Protein AF-M7C3D9-F1 (afdb_monomer)

Solvent-accessible surface area (backbone atoms only — not comparable to full-atom values): 11553 Å² total; per-residue (Å²): 109,71,61,41,56,52,20,53,52,45,33,54,50,22,52,48,51,36,53,49,39,56,56,52,56,67,54,47,77,76,51,61,76,94,50,34,65,63,50,51,53,54,44,52,52,50,39,51,51,24,51,53,50,29,52,55,17,51,56,45,31,50,54,41,50,54,52,50,53,52,52,50,53,52,51,50,53,52,49,52,67,72,63,71,63,59,67,71,59,53,58,56,54,64,78,52,72,60,50,83,95,37,85,50,37,79,67,50,56,56,50,51,50,52,49,50,52,52,49,52,49,39,55,72,66,59,76,56,69,71,78,72,80,66,75,75,65,95,74,76,81,96,67,88,74,77,64,78,74,72,58,65,58,62,57,51,53,52,52,53,50,52,52,52,53,50,54,50,52,52,55,52,55,60,61,70,73,51,76,78,79,55,72,68,58,60,57,52,56,56,58,60,59,65,71,77,77,121

Organism: Chelonia mydas (NCBI:txid8469)

Radius of gyration: 31.16 Å; Cα contacts (8 Å, |Δi|>4): 62; chains: 1; bounding box: 69×46×85 Å

Foldseek 3Di:
DVLLVVLVVQLVVLVVQLVVLVVVLVCLVVDDPVCSVVSVVVSVVSNVVSVVSNVVSVVSNVVVVVVVLVVVVVVVVVVCVVVVDDPVVVVVVVVQQDDPPDRGDPVVVVVVVVVVVVVVVCVVVVVDPPPPPPPPDQDDDPPPPPPPPVPVVVVVVVVVVVVVVVVVVVVVVVVVPDDDPDPVVVVVVVVVVVVVPD

Structure (mmCIF, N/CA/C/O backbone):
data_AF-M7C3D9-F1
#
_entry.id   AF-M7C3D9-F1
#
loop_
_atom_site.group_PDB
_atom_site.id
_atom_site.type_symbol
_atom_site.label_atom_id
_atom_site.label_alt_id
_atom_site.label_comp_id
_atom_site.label_asym_id
_atom_site.label_entity_id
_atom_site.label_seq_id
_atom_site.pdbx_PDB_ins_code
_atom_site.Cartn_x
_atom_site.Cartn_y
_atom_site.Cartn_z
_atom_site.occupancy
_atom_site.B_iso_or_equiv
_atom_site.auth_seq_id
_atom_site.auth_comp_id
_atom_site.auth_asym_id
_atom_site.auth_atom_id
_atom_site.pdbx_PDB_model_num
ATOM 1 N N . MET A 1 1 ? 10.386 1.367 -1.976 1.00 74.19 1 MET A N 1
ATOM 2 C CA . MET A 1 1 ? 10.339 0.211 -1.052 1.00 74.19 1 MET A CA 1
ATOM 3 C C . MET A 1 1 ? 9.858 0.592 0.347 1.00 74.19 1 MET A C 1
ATOM 5 O O . MET A 1 1 ? 8.721 0.273 0.651 1.00 74.19 1 MET A O 1
ATOM 9 N N . LEU A 1 2 ? 10.618 1.328 1.174 1.00 85.81 2 LEU A N 1
ATOM 10 C CA . LEU A 1 2 ? 10.221 1.613 2.572 1.00 85.81 2 LEU A CA 1
ATOM 11 C C . LEU A 1 2 ? 8.811 2.225 2.727 1.00 85.81 2 LEU A C 1
ATOM 13 O O . LEU A 1 2 ? 8.022 1.735 3.527 1.00 85.81 2 LEU A O 1
ATOM 17 N N . LYS A 1 3 ? 8.462 3.240 1.922 1.00 81.31 3 LYS A N 1
ATOM 18 C CA . LYS A 1 3 ? 7.129 3.878 1.956 1.00 81.31 3 LYS A CA 1
ATOM 19 C C . LYS A 1 3 ? 5.979 2.895 1.701 1.00 81.31 3 LYS A C 1
ATOM 21 O O . LYS A 1 3 ? 4.949 2.991 2.350 1.00 81.31 3 LYS A O 1
ATOM 26 N N . PHE A 1 4 ? 6.181 1.929 0.805 1.00 77.25 4 PHE A N 1
ATOM 27 C CA . PHE A 1 4 ? 5.188 0.899 0.503 1.00 77.25 4 PHE A CA 1
ATOM 28 C C . PHE A 1 4 ? 4.992 -0.057 1.687 1.00 77.25 4 PHE A C 1
ATOM 30 O O . PHE A 1 4 ? 3.862 -0.359 2.051 1.00 77.25 4 PHE A O 1
ATOM 37 N N . HIS A 1 5 ? 6.080 -0.474 2.347 1.00 83.06 5 HIS A N 1
ATOM 38 C CA . HIS A 1 5 ? 5.987 -1.297 3.557 1.00 83.06 5 HIS A CA 1
ATOM 39 C C . HIS A 1 5 ? 5.271 -0.574 4.698 1.00 83.06 5 HIS A C 1
ATOM 41 O O . HIS A 1 5 ? 4.421 -1.173 5.353 1.00 83.06 5 HIS A O 1
ATOM 47 N N . ILE A 1 6 ? 5.584 0.710 4.906 1.00 83.69 6 ILE A N 1
ATOM 48 C CA . ILE A 1 6 ? 4.913 1.540 5.911 1.00 83.69 6 ILE A CA 1
ATOM 49 C C . ILE A 1 6 ? 3.417 1.624 5.596 1.00 83.69 6 ILE A C 1
ATOM 51 O O . ILE A 1 6 ? 2.607 1.312 6.460 1.00 83.69 6 ILE A O 1
ATOM 55 N N . ALA A 1 7 ? 3.048 1.956 4.356 1.00 82.00 7 ALA A N 1
ATOM 56 C CA . ALA A 1 7 ? 1.649 2.070 3.954 1.00 82.00 7 ALA A CA 1
ATOM 57 C C . ALA A 1 7 ? 0.880 0.744 4.102 1.00 82.00 7 ALA A C 1
ATOM 59 O O . ALA A 1 7 ? -0.237 0.733 4.615 1.00 82.00 7 ALA A O 1
ATOM 60 N N . ASN A 1 8 ? 1.495 -0.385 3.732 1.00 85.81 8 ASN A N 1
ATOM 61 C CA . ASN A 1 8 ? 0.895 -1.708 3.897 1.00 85.81 8 ASN A CA 1
ATOM 62 C C . ASN A 1 8 ? 0.658 -2.046 5.381 1.00 85.81 8 ASN A C 1
ATOM 64 O O . ASN A 1 8 ? -0.424 -2.490 5.766 1.00 85.81 8 ASN A O 1
ATOM 68 N N . PHE A 1 9 ? 1.648 -1.786 6.238 1.00 89.81 9 PHE A N 1
ATOM 69 C CA . PHE A 1 9 ? 1.512 -2.001 7.677 1.00 89.81 9 PHE A CA 1
ATOM 70 C C . PHE A 1 9 ? 0.440 -1.091 8.296 1.00 89.81 9 PHE A C 1
ATOM 72 O O . PHE A 1 9 ? -0.392 -1.554 9.076 1.00 89.81 9 PHE A O 1
ATOM 79 N N . SER A 1 10 ? 0.399 0.183 7.900 1.00 86.19 10 SER A N 1
ATOM 80 C CA . SER A 1 10 ? -0.633 1.129 8.330 1.00 86.19 10 SER A CA 1
ATOM 81 C C . SER A 1 10 ? -2.038 0.698 7.893 1.00 86.19 10 SER A C 1
ATOM 83 O O . SER A 1 10 ? -2.968 0.774 8.694 1.00 86.19 10 SER A O 1
ATOM 85 N N . ALA A 1 11 ? -2.200 0.166 6.677 1.00 83.50 11 ALA A N 1
ATOM 86 C CA . ALA A 1 11 ? -3.477 -0.365 6.203 1.00 83.50 11 ALA A CA 1
ATOM 87 C C . ALA A 1 11 ? -3.936 -1.593 7.013 1.00 83.50 11 ALA A C 1
ATOM 89 O O . ALA A 1 11 ? -5.110 -1.690 7.379 1.00 83.50 11 ALA A O 1
ATOM 90 N N . LEU A 1 12 ? -3.016 -2.507 7.351 1.00 89.88 12 LEU A N 1
ATOM 91 C CA . LEU A 1 12 ? -3.306 -3.657 8.218 1.00 89.88 12 LEU A CA 1
ATOM 92 C C . LEU A 1 12 ? -3.758 -3.220 9.615 1.00 89.88 12 LEU A C 1
ATOM 94 O O . LEU A 1 12 ? -4.766 -3.722 10.118 1.00 89.88 12 LEU A O 1
ATOM 98 N N . LEU A 1 13 ? -3.055 -2.257 10.219 1.00 91.75 13 LEU A N 1
ATOM 99 C CA . LEU A 1 13 ? -3.437 -1.690 11.511 1.00 91.75 13 LEU A CA 1
ATOM 100 C C . LEU A 1 13 ? -4.811 -1.022 11.452 1.00 91.75 13 LEU A C 1
ATOM 102 O O . LEU A 1 13 ? -5.643 -1.277 12.318 1.00 91.75 13 LEU A O 1
ATOM 106 N N . ALA A 1 14 ? -5.081 -0.217 10.424 1.00 85.19 14 ALA A N 1
ATOM 107 C CA . ALA A 1 14 ? -6.361 0.469 10.278 1.00 85.19 14 ALA A CA 1
ATOM 108 C C . ALA A 1 14 ? -7.532 -0.510 10.063 1.00 85.19 14 ALA A C 1
ATOM 110 O O . ALA A 1 14 ? -8.618 -0.328 10.612 1.00 85.19 14 ALA A O 1
ATOM 111 N N . LYS A 1 15 ? -7.308 -1.607 9.327 1.00 87.31 15 LYS A N 1
ATOM 112 C CA . LYS A 1 15 ? -8.287 -2.696 9.195 1.00 87.31 15 LYS A CA 1
ATOM 113 C C . LYS A 1 15 ? -8.557 -3.375 10.539 1.00 87.31 15 LYS A C 1
ATOM 115 O O . LYS A 1 15 ? -9.708 -3.658 10.871 1.00 87.31 15 LYS A O 1
ATOM 120 N N . TYR A 1 16 ? -7.507 -3.634 11.317 1.00 93.69 16 TYR A N 1
ATOM 121 C CA . TYR A 1 16 ? -7.640 -4.233 12.641 1.00 93.69 16 TYR A CA 1
ATOM 122 C C . TYR A 1 16 ? -8.410 -3.323 13.606 1.00 93.69 16 TYR A C 1
ATOM 124 O O . TYR A 1 16 ? -9.354 -3.785 14.246 1.00 93.69 16 TYR A O 1
ATOM 132 N N . THR A 1 17 ? -8.067 -2.032 13.679 1.00 88.50 17 THR A N 1
ATOM 133 C CA . THR A 1 17 ? -8.765 -1.073 14.549 1.00 88.50 17 THR A CA 1
ATOM 134 C C . THR A 1 17 ? -10.224 -0.908 14.142 1.00 88.50 17 THR A C 1
ATOM 136 O O . THR A 1 17 ? -11.095 -0.895 15.008 1.00 88.50 17 THR A O 1
ATOM 139 N N . HIS A 1 18 ? -10.528 -0.885 12.841 1.00 85.62 18 HIS A N 1
ATOM 140 C CA . HIS A 1 18 ? -11.910 -0.864 12.366 1.00 85.62 18 HIS A CA 1
ATOM 141 C C . HIS A 1 18 ? -12.709 -2.091 12.838 1.00 85.62 18 HIS A C 1
ATOM 143 O O . HIS A 1 18 ? -13.806 -1.947 13.384 1.00 85.62 18 HIS A O 1
ATOM 149 N N . ASN A 1 19 ? -12.139 -3.292 12.701 1.00 90.62 19 ASN A N 1
ATOM 150 C CA . ASN A 1 19 ? -12.760 -4.524 13.192 1.00 90.62 19 ASN A CA 1
ATOM 151 C C . ASN A 1 19 ? -12.924 -4.527 14.718 1.00 90.62 19 ASN A C 1
ATOM 153 O O . ASN A 1 19 ? -13.926 -5.032 15.225 1.00 90.62 19 ASN A O 1
ATOM 157 N N . LEU A 1 20 ? -11.961 -3.965 15.453 1.00 92.00 20 LEU A N 1
ATOM 158 C CA . LEU A 1 20 ? -12.037 -3.831 16.904 1.00 92.00 20 LEU A CA 1
ATOM 159 C C . LEU A 1 20 ? -13.216 -2.942 17.317 1.00 92.00 20 LEU A C 1
ATOM 161 O O . LEU A 1 20 ? -14.011 -3.355 18.158 1.00 92.00 20 LEU A O 1
ATOM 165 N N . PHE A 1 21 ? -13.382 -1.774 16.690 1.00 88.00 21 PHE A N 1
ATOM 166 C CA . PHE A 1 21 ? -14.516 -0.887 16.964 1.00 88.00 21 PHE A CA 1
ATOM 167 C C . PHE A 1 21 ? -15.860 -1.522 16.595 1.00 88.00 21 PHE A C 1
ATOM 169 O O . PHE A 1 21 ? -16.825 -1.383 17.343 1.00 88.00 21 PHE A O 1
ATOM 176 N N . SER A 1 22 ? -15.913 -2.282 15.497 1.00 87.50 22 SER A N 1
ATOM 177 C CA . SER A 1 22 ? -17.099 -3.062 15.127 1.00 87.50 22 SER A CA 1
ATOM 178 C C . SER A 1 22 ? -17.477 -4.066 16.224 1.00 87.50 22 SER A C 1
ATOM 180 O O . SER A 1 22 ? -18.623 -4.098 16.666 1.00 87.50 22 SER A O 1
ATOM 182 N N . LYS A 1 23 ? -16.507 -4.804 16.779 1.00 92.19 23 LYS A N 1
ATOM 183 C CA . LYS A 1 23 ? -16.762 -5.706 17.914 1.00 92.19 23 LYS A CA 1
ATOM 184 C C . LYS A 1 23 ? -17.163 -4.952 19.182 1.00 92.19 23 LYS A C 1
ATOM 186 O O . LYS A 1 23 ? -18.093 -5.378 19.856 1.00 92.19 23 LYS A O 1
ATOM 191 N N . MET A 1 24 ? -16.508 -3.830 19.495 1.00 88.19 24 MET A N 1
ATOM 192 C CA . MET A 1 24 ? -16.869 -2.987 20.644 1.00 88.19 24 MET A CA 1
ATOM 193 C C . MET A 1 24 ? -18.302 -2.460 20.551 1.00 88.19 24 MET A C 1
ATOM 195 O O . MET A 1 24 ? -18.956 -2.337 21.581 1.00 88.19 24 MET A O 1
ATOM 199 N N . SER A 1 25 ? -18.806 -2.197 19.342 1.00 87.75 25 SER A N 1
ATOM 200 C CA . SER A 1 25 ? -20.183 -1.735 19.150 1.00 87.75 25 SER A CA 1
ATOM 201 C C . SER A 1 25 ? -21.223 -2.742 19.653 1.00 87.75 25 SER A C 1
ATOM 203 O O . SER A 1 25 ? -22.191 -2.340 20.289 1.00 87.75 25 SER A O 1
ATOM 205 N N . ALA A 1 26 ? -20.961 -4.045 19.502 1.00 92.31 26 ALA A N 1
ATOM 206 C CA . ALA A 1 26 ? -21.825 -5.101 20.033 1.00 92.31 26 ALA A CA 1
ATOM 207 C C . ALA A 1 26 ? -21.834 -5.151 21.574 1.00 92.31 26 ALA A C 1
ATOM 209 O O . ALA A 1 26 ? -22.815 -5.573 22.178 1.00 92.31 26 ALA A O 1
ATOM 210 N N . PHE A 1 27 ? -20.765 -4.689 22.235 1.00 90.19 27 PHE A N 1
ATOM 211 C CA . PHE A 1 27 ? -20.715 -4.612 23.700 1.00 90.19 27 PHE A CA 1
ATOM 212 C C . PHE A 1 27 ? -21.504 -3.429 24.268 1.00 90.19 27 PHE A C 1
ATOM 214 O O . PHE A 1 27 ? -21.859 -3.462 25.445 1.00 90.19 27 PHE A O 1
ATOM 221 N N . ILE A 1 28 ? -21.805 -2.407 23.457 1.00 91.69 28 ILE A N 1
ATOM 222 C CA . ILE A 1 28 ? -22.553 -1.222 23.904 1.00 91.69 28 ILE A CA 1
ATOM 223 C C . ILE A 1 28 ? -23.941 -1.608 24.418 1.00 91.69 28 ILE A C 1
ATOM 225 O O . ILE A 1 28 ? -24.425 -1.011 25.379 1.00 91.69 28 ILE A O 1
ATOM 229 N N . GLU A 1 29 ? -24.576 -2.613 23.812 1.00 90.12 29 GLU A N 1
ATOM 230 C CA . GLU A 1 29 ? -25.929 -3.028 24.196 1.00 90.12 29 GLU A CA 1
ATOM 231 C C . GLU A 1 29 ? -26.004 -3.548 25.638 1.00 90.12 29 GLU A C 1
ATOM 233 O O . GLU A 1 29 ? -27.036 -3.393 26.289 1.00 90.12 29 GLU A O 1
ATOM 238 N N . ASN A 1 30 ? -24.887 -4.056 26.170 1.00 93.44 30 ASN A N 1
ATOM 239 C CA . ASN A 1 30 ? -24.789 -4.608 27.523 1.00 93.44 30 ASN A CA 1
ATOM 240 C C . ASN A 1 30 ? -24.391 -3.575 28.594 1.00 93.44 30 ASN A C 1
ATOM 242 O O . ASN A 1 30 ? -24.298 -3.922 29.771 1.00 93.44 30 ASN A O 1
ATOM 246 N N . LEU A 1 31 ? -24.103 -2.325 28.216 1.00 92.56 31 LEU A N 1
ATOM 247 C CA . LEU A 1 31 ? -23.739 -1.275 29.173 1.00 92.56 31 LEU A CA 1
ATOM 248 C C . LEU A 1 31 ? -24.977 -0.721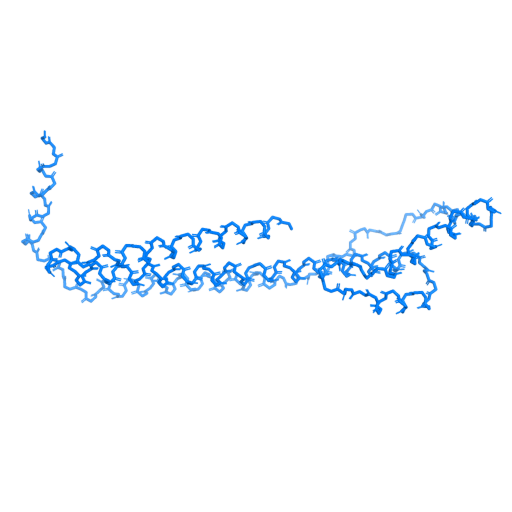 29.903 1.00 92.56 31 LEU A C 1
ATOM 250 O O . LEU A 1 31 ? -26.089 -0.834 29.393 1.00 92.56 31 LEU A O 1
ATOM 254 N N . PRO A 1 32 ? -24.819 -0.095 31.080 1.00 93.56 32 PRO A N 1
ATOM 255 C CA . PRO A 1 32 ? -25.895 0.661 31.715 1.00 93.56 32 PRO A CA 1
ATOM 256 C C . PRO A 1 32 ? -26.216 1.946 30.925 1.00 93.56 32 PRO A C 1
ATOM 258 O O . PRO A 1 32 ? -25.332 2.554 30.313 1.00 93.56 32 PRO A O 1
ATOM 261 N N . ASP A 1 33 ? -27.498 2.336 30.901 1.00 94.12 33 ASP A N 1
ATOM 262 C CA . ASP A 1 33 ? -28.025 3.402 30.027 1.00 94.12 33 ASP A CA 1
ATOM 263 C C . ASP A 1 33 ? -27.350 4.765 30.232 1.00 94.12 33 ASP A C 1
ATOM 265 O O . ASP A 1 33 ? -27.170 5.507 29.267 1.00 94.12 33 ASP A O 1
ATOM 269 N N . ASP A 1 34 ? -26.897 5.065 31.452 1.00 94.62 34 ASP A N 1
ATOM 270 C CA . ASP A 1 34 ? -26.219 6.317 31.810 1.00 94.62 34 ASP A CA 1
ATOM 271 C C . ASP A 1 34 ? -24.913 6.547 31.028 1.00 94.62 34 ASP A C 1
ATOM 273 O O . ASP A 1 34 ? -24.488 7.689 30.850 1.00 94.62 34 ASP A O 1
ATOM 277 N N . ARG A 1 35 ? -24.278 5.476 30.527 1.00 91.12 35 ARG A N 1
ATOM 278 C CA . ARG A 1 35 ? -22.987 5.535 29.814 1.00 91.12 35 ARG A CA 1
ATOM 279 C C . ARG A 1 35 ? -23.070 5.168 28.339 1.00 91.12 35 ARG A C 1
ATOM 281 O O . ARG A 1 35 ? -22.090 5.368 27.619 1.00 91.12 35 ARG A O 1
ATOM 288 N N . LYS A 1 36 ? -24.209 4.652 27.866 1.00 93.31 36 LYS A N 1
ATOM 289 C CA . LYS A 1 36 ? -24.354 4.166 26.483 1.00 93.31 36 LYS A CA 1
ATOM 290 C C . LYS A 1 36 ? -24.073 5.247 25.451 1.00 93.31 36 LYS A C 1
ATOM 292 O O . LYS A 1 36 ? -23.307 5.003 24.525 1.00 93.31 36 LYS A O 1
ATOM 297 N N . GLU A 1 37 ? -24.654 6.432 25.610 1.00 92.94 37 GLU A N 1
ATOM 298 C CA . GLU A 1 37 ? -24.522 7.504 24.615 1.00 92.94 37 GLU A CA 1
ATOM 299 C C . GLU A 1 37 ? -23.085 8.036 24.521 1.00 92.94 37 GLU A C 1
ATOM 301 O O . GLU A 1 37 ? -22.556 8.198 23.421 1.00 92.94 37 GLU A O 1
ATOM 306 N N . LEU A 1 38 ? -22.395 8.187 25.658 1.00 92.94 38 LEU A N 1
ATOM 307 C CA . LEU A 1 38 ? -20.977 8.554 25.674 1.00 92.94 38 LEU A CA 1
ATOM 308 C C . LEU A 1 38 ? -20.108 7.475 25.006 1.00 92.94 38 LEU A C 1
ATOM 310 O O . LEU A 1 38 ? -19.226 7.787 24.206 1.00 92.94 38 LEU A O 1
ATOM 314 N N . GLN A 1 39 ? -20.368 6.196 25.296 1.00 91.56 39 GLN A N 1
ATOM 315 C CA . GLN A 1 39 ? -19.621 5.091 24.695 1.00 91.56 39 GLN A CA 1
ATOM 316 C C . GLN A 1 39 ? -19.865 4.995 23.178 1.00 91.56 39 GLN A C 1
ATOM 318 O O . GLN A 1 39 ? -18.915 4.776 22.422 1.00 91.56 39 GLN A O 1
ATOM 323 N N . LYS A 1 40 ? -21.112 5.190 22.722 1.00 92.62 40 LYS A N 1
ATOM 324 C CA . LYS A 1 40 ? -21.472 5.249 21.295 1.00 92.62 40 LYS A CA 1
ATOM 325 C C . LYS A 1 40 ? -20.727 6.368 20.584 1.00 92.62 40 LYS A C 1
ATOM 327 O O . LYS A 1 40 ? -20.133 6.111 19.537 1.00 92.62 40 LYS A O 1
ATOM 332 N N . ALA A 1 41 ? -20.718 7.571 21.160 1.00 94.44 41 ALA A N 1
ATOM 333 C CA . ALA A 1 41 ? -19.994 8.708 20.605 1.00 94.44 41 ALA A CA 1
ATOM 334 C C . ALA A 1 41 ? -18.501 8.376 20.433 1.00 94.44 41 ALA A C 1
ATOM 336 O O . ALA A 1 41 ? -17.986 8.459 19.318 1.00 94.44 41 ALA A O 1
ATOM 337 N N . ASN A 1 42 ? -17.847 7.860 21.479 1.00 90.31 42 ASN A N 1
ATOM 338 C CA . ASN A 1 42 ? -16.429 7.482 21.434 1.00 90.31 42 ASN A CA 1
ATOM 339 C C . ASN A 1 42 ? -16.127 6.401 20.381 1.00 90.31 42 ASN A C 1
ATOM 341 O O . ASN A 1 42 ? -15.135 6.487 19.656 1.00 90.31 42 ASN A O 1
ATOM 345 N N . ILE A 1 43 ? -16.975 5.373 20.274 1.00 91.38 43 ILE A N 1
ATOM 346 C CA . ILE A 1 43 ? -16.801 4.305 19.277 1.00 91.38 43 ILE A CA 1
ATOM 347 C C . ILE A 1 43 ? -17.003 4.850 17.859 1.00 91.38 43 ILE A C 1
ATOM 349 O O . ILE A 1 43 ? -16.252 4.480 16.954 1.00 91.38 43 ILE A O 1
ATOM 353 N N . SER A 1 44 ? -17.966 5.754 17.658 1.00 91.31 44 SER A N 1
ATOM 354 C CA . SER A 1 44 ? -18.204 6.391 16.360 1.00 91.31 44 SER A CA 1
ATOM 355 C C . SER A 1 44 ? -17.027 7.272 15.916 1.00 91.31 44 SER A C 1
ATOM 357 O O . SER A 1 44 ? -16.591 7.176 14.767 1.00 91.31 44 SER A O 1
ATOM 359 N N . GLU A 1 45 ? -16.444 8.047 16.835 1.00 92.94 45 GLU A N 1
ATOM 360 C CA . GLU A 1 45 ? -15.260 8.874 16.584 1.00 92.94 45 GLU A CA 1
ATOM 361 C C . GLU A 1 45 ? -14.028 8.009 16.277 1.00 92.94 45 GLU A C 1
ATOM 363 O O . GLU A 1 45 ? -13.297 8.264 15.313 1.00 92.94 45 GLU A O 1
ATOM 368 N N . GLY A 1 46 ? -13.827 6.930 17.041 1.00 89.38 46 GLY A N 1
ATOM 369 C CA . GLY A 1 46 ? -12.757 5.961 16.806 1.00 89.38 46 GLY A CA 1
ATOM 370 C C . GLY A 1 46 ? -12.876 5.269 15.446 1.00 89.38 46 GLY A C 1
ATOM 371 O O . GLY A 1 46 ? -11.892 5.163 14.708 1.00 89.38 46 GLY A O 1
ATOM 372 N N . ALA A 1 47 ? -14.089 4.865 15.061 1.00 88.62 47 ALA A N 1
ATOM 373 C CA . ALA A 1 47 ? -14.358 4.266 13.757 1.00 88.62 47 ALA A CA 1
ATOM 374 C C . ALA A 1 47 ? -14.107 5.249 12.600 1.00 88.62 47 ALA A C 1
ATOM 376 O O . ALA A 1 47 ? -13.520 4.859 11.587 1.00 88.62 47 ALA A O 1
ATOM 377 N N . LEU A 1 48 ? -14.508 6.517 12.748 1.00 92.25 48 LEU A N 1
ATOM 378 C CA . LEU A 1 48 ? -14.227 7.567 11.767 1.00 92.25 48 LEU A CA 1
ATOM 379 C C . LEU A 1 48 ? -12.718 7.809 11.630 1.00 92.25 48 LEU A C 1
ATOM 381 O O . LEU A 1 48 ? -12.196 7.843 10.516 1.00 92.25 48 LEU A O 1
ATOM 385 N N . THR A 1 49 ? -12.003 7.897 12.752 1.00 88.88 49 THR A N 1
ATOM 386 C CA . THR A 1 49 ? -10.543 8.067 12.779 1.00 88.88 49 THR A CA 1
ATOM 387 C C . THR A 1 49 ? -9.830 6.906 12.083 1.00 88.88 49 THR A C 1
ATOM 389 O O . THR A 1 49 ? -8.943 7.131 11.258 1.00 88.88 49 THR A O 1
ATOM 392 N N . ALA A 1 50 ? -10.247 5.662 12.346 1.00 86.12 50 ALA A N 1
ATOM 393 C CA . ALA A 1 50 ? -9.691 4.476 11.695 1.00 86.12 50 ALA A CA 1
ATOM 394 C C . ALA A 1 50 ? -9.915 4.482 10.172 1.00 86.12 50 ALA A C 1
ATOM 396 O O . ALA A 1 50 ? -8.996 4.165 9.417 1.00 86.12 50 ALA A O 1
ATOM 397 N N . ARG A 1 51 ? -11.105 4.891 9.705 1.00 88.75 51 ARG A N 1
ATOM 398 C CA . ARG A 1 51 ? -11.402 5.035 8.268 1.00 88.75 51 ARG A CA 1
ATOM 399 C C . ARG A 1 51 ? -10.524 6.093 7.605 1.00 88.75 51 ARG A C 1
ATOM 401 O O . ARG A 1 51 ? -9.944 5.823 6.557 1.00 88.75 51 ARG A O 1
ATOM 408 N N . THR A 1 52 ? -10.372 7.259 8.229 1.00 92.06 52 THR A N 1
ATOM 409 C CA . THR A 1 52 ? -9.501 8.329 7.720 1.00 92.06 52 THR A CA 1
ATOM 410 C C . THR A 1 52 ? -8.040 7.880 7.654 1.00 92.06 52 THR A C 1
ATOM 412 O O . THR A 1 52 ? -7.361 8.127 6.658 1.00 92.06 52 THR A O 1
ATOM 415 N N . ALA A 1 53 ? -7.557 7.164 8.674 1.00 86.94 53 ALA A N 1
ATOM 416 C CA . ALA A 1 53 ? -6.205 6.606 8.681 1.00 86.94 53 ALA A CA 1
ATOM 417 C C . ALA A 1 53 ? -5.999 5.544 7.584 1.00 86.94 53 ALA A C 1
ATOM 419 O O . ALA A 1 53 ? -4.939 5.510 6.951 1.00 86.94 53 ALA A O 1
ATOM 420 N N . LEU A 1 54 ? -7.006 4.699 7.326 1.00 87.75 54 LEU A N 1
ATOM 421 C CA . LEU A 1 54 ? -6.972 3.729 6.230 1.00 87.75 54 LEU A CA 1
ATOM 422 C C . LEU A 1 54 ? -6.874 4.434 4.874 1.00 87.75 54 LEU A C 1
ATOM 424 O O . LEU A 1 54 ? -6.007 4.080 4.078 1.00 87.75 54 LEU A O 1
ATOM 428 N N . GLN A 1 55 ? -7.708 5.449 4.636 1.00 91.94 55 GLN A N 1
ATOM 429 C CA . GLN A 1 55 ? -7.685 6.210 3.386 1.00 91.94 55 GLN A CA 1
ATOM 430 C C . GLN A 1 55 ? -6.322 6.876 3.161 1.00 91.94 55 GLN A C 1
ATOM 432 O O . GLN A 1 55 ? -5.712 6.684 2.115 1.00 91.94 55 GLN A O 1
ATOM 437 N N . ALA A 1 56 ? -5.783 7.553 4.180 1.00 88.38 56 ALA A N 1
ATOM 438 C CA . ALA A 1 56 ? -4.457 8.165 4.099 1.00 88.38 56 ALA A CA 1
ATOM 439 C C . ALA A 1 56 ? -3.343 7.138 3.802 1.00 88.38 56 ALA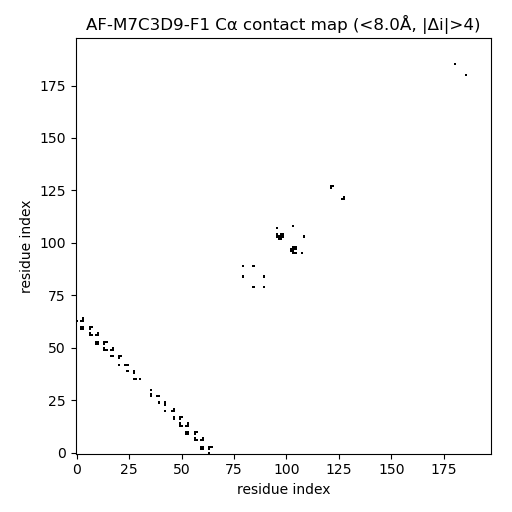 A C 1
ATOM 441 O O . ALA A 1 56 ? -2.369 7.448 3.114 1.00 88.38 56 ALA A O 1
ATOM 442 N N . SER A 1 57 ? -3.482 5.906 4.303 1.00 83.38 57 SER A N 1
ATOM 443 C CA . SER A 1 57 ? -2.539 4.817 4.019 1.00 83.38 57 SER A CA 1
ATOM 444 C C . SER A 1 57 ? -2.634 4.343 2.566 1.00 83.38 57 SER A C 1
ATOM 446 O O . SER A 1 57 ? -1.598 4.114 1.942 1.00 83.38 57 SER A O 1
ATOM 448 N N . LEU A 1 58 ? -3.848 4.232 2.014 1.00 87.12 58 LEU A N 1
ATOM 449 C CA . LEU A 1 58 ? -4.071 3.886 0.605 1.00 87.12 58 LEU A CA 1
ATOM 450 C C . LEU A 1 58 ? -3.486 4.950 -0.328 1.00 87.12 58 LEU A C 1
ATOM 452 O O . LEU A 1 58 ? -2.724 4.609 -1.229 1.00 87.12 58 LEU A O 1
ATOM 456 N N . ASP A 1 59 ? -3.750 6.226 -0.051 1.00 91.44 59 ASP A N 1
ATOM 457 C CA . ASP A 1 59 ? -3.209 7.338 -0.838 1.00 91.44 59 ASP A CA 1
ATOM 458 C C . ASP A 1 59 ? -1.667 7.349 -0.790 1.00 91.44 59 ASP A C 1
ATOM 460 O O . ASP A 1 59 ? -0.989 7.565 -1.795 1.00 91.44 59 ASP A O 1
ATOM 464 N N . SER A 1 60 ? -1.077 7.049 0.375 1.00 85.00 60 SER A N 1
ATOM 465 C CA . SER A 1 60 ? 0.379 6.929 0.519 1.00 85.00 60 SER A CA 1
ATOM 466 C C . SER A 1 60 ? 0.961 5.760 -0.285 1.00 85.00 60 SER A C 1
ATOM 468 O O . SER A 1 60 ? 2.033 5.902 -0.885 1.00 85.00 60 SER A O 1
ATOM 470 N N . ALA A 1 61 ? 0.270 4.615 -0.313 1.00 84.62 61 ALA A N 1
ATOM 471 C CA . ALA A 1 61 ? 0.666 3.457 -1.109 1.00 84.62 61 ALA A CA 1
ATOM 472 C C . ALA A 1 61 ? 0.615 3.764 -2.611 1.00 84.62 61 ALA A C 1
ATOM 474 O O . ALA A 1 61 ? 1.562 3.425 -3.322 1.00 84.62 61 ALA A O 1
ATOM 475 N N . ASP A 1 62 ? -0.436 4.445 -3.072 1.00 87.12 62 ASP A N 1
ATOM 476 C CA . ASP A 1 62 ? -0.599 4.848 -4.470 1.00 87.12 62 ASP A CA 1
ATOM 477 C C . ASP A 1 62 ? 0.518 5.805 -4.913 1.00 87.12 62 ASP A C 1
ATOM 479 O O . ASP A 1 62 ? 1.244 5.523 -5.868 1.00 87.12 62 ASP A O 1
ATOM 483 N N . ILE A 1 63 ? 0.784 6.862 -4.136 1.00 87.94 63 ILE A N 1
ATOM 484 C CA . ILE A 1 63 ? 1.897 7.788 -4.404 1.00 87.94 63 ILE A CA 1
ATOM 485 C C . ILE A 1 63 ? 3.240 7.045 -4.430 1.00 87.94 63 ILE A C 1
ATOM 487 O O . ILE A 1 63 ? 4.111 7.336 -5.260 1.00 87.94 63 ILE A O 1
ATOM 491 N N . ALA A 1 64 ? 3.446 6.080 -3.528 1.00 85.50 64 ALA A N 1
ATOM 492 C CA . ALA A 1 64 ? 4.660 5.272 -3.519 1.00 85.50 64 ALA A CA 1
ATOM 493 C C . ALA A 1 64 ? 4.781 4.404 -4.783 1.00 85.50 64 ALA A C 1
ATOM 495 O O . ALA A 1 64 ? 5.875 4.326 -5.345 1.00 85.50 64 ALA A O 1
ATOM 496 N N . ALA A 1 65 ? 3.686 3.791 -5.240 1.00 84.94 65 ALA A N 1
ATOM 497 C CA . ALA A 1 65 ? 3.644 3.000 -6.466 1.00 84.94 65 ALA A CA 1
ATOM 498 C C . ALA A 1 65 ? 3.934 3.865 -7.702 1.00 84.94 65 ALA A C 1
ATOM 500 O O . ALA A 1 65 ? 4.832 3.531 -8.475 1.00 84.94 65 ALA A O 1
ATOM 501 N N . GLN A 1 66 ? 3.279 5.024 -7.829 1.00 88.44 66 GLN A N 1
ATOM 502 C CA . GLN A 1 66 ? 3.530 5.986 -8.906 1.00 88.44 66 GLN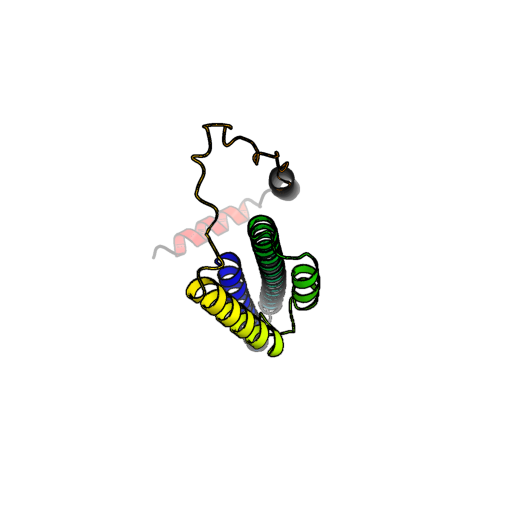 A CA 1
ATOM 503 C C . GLN A 1 66 ? 4.992 6.454 -8.924 1.00 88.44 66 GLN A C 1
ATOM 505 O O . GLN A 1 66 ? 5.634 6.463 -9.972 1.00 88.44 66 GLN A O 1
ATOM 510 N N . THR A 1 67 ? 5.561 6.780 -7.758 1.00 87.25 67 THR A N 1
ATOM 511 C CA . THR A 1 67 ? 6.971 7.196 -7.654 1.00 87.25 67 THR A CA 1
ATOM 512 C C . THR A 1 67 ? 7.919 6.091 -8.128 1.00 87.25 67 THR A C 1
ATOM 514 O O . THR A 1 67 ? 8.900 6.369 -8.818 1.00 87.25 67 THR A O 1
ATOM 517 N N . ILE A 1 68 ? 7.637 4.832 -7.773 1.00 84.69 68 ILE A N 1
ATOM 518 C CA . ILE A 1 68 ? 8.429 3.686 -8.233 1.00 84.69 68 ILE A CA 1
ATOM 519 C C . ILE A 1 68 ? 8.299 3.539 -9.752 1.00 84.69 68 ILE A C 1
ATOM 521 O O . ILE A 1 68 ? 9.326 3.441 -10.420 1.00 84.69 68 ILE A O 1
ATOM 525 N N . ALA A 1 69 ? 7.085 3.599 -10.302 1.00 85.06 69 ALA A N 1
ATOM 526 C CA . ALA A 1 69 ? 6.857 3.521 -11.744 1.00 85.06 69 ALA A CA 1
ATOM 527 C C . ALA A 1 69 ? 7.642 4.605 -12.505 1.00 85.06 69 ALA A C 1
ATOM 529 O O . ALA A 1 69 ? 8.399 4.283 -13.420 1.00 85.06 69 ALA A O 1
ATOM 530 N N . ILE A 1 70 ? 7.572 5.865 -12.057 1.00 86.69 70 ILE A N 1
ATOM 531 C CA . ILE A 1 70 ? 8.352 6.974 -12.630 1.00 86.69 70 ILE A CA 1
ATOM 532 C C . ILE A 1 70 ? 9.853 6.677 -12.554 1.00 86.69 70 ILE A C 1
ATOM 534 O O . ILE A 1 70 ? 10.562 6.836 -13.545 1.00 86.69 70 ILE A O 1
ATOM 538 N N . SER A 1 71 ? 10.354 6.210 -11.406 1.00 83.56 71 SER A N 1
ATOM 539 C CA . SER A 1 71 ? 11.784 5.911 -11.247 1.00 83.56 71 SER A CA 1
ATOM 540 C C . SER A 1 71 ? 12.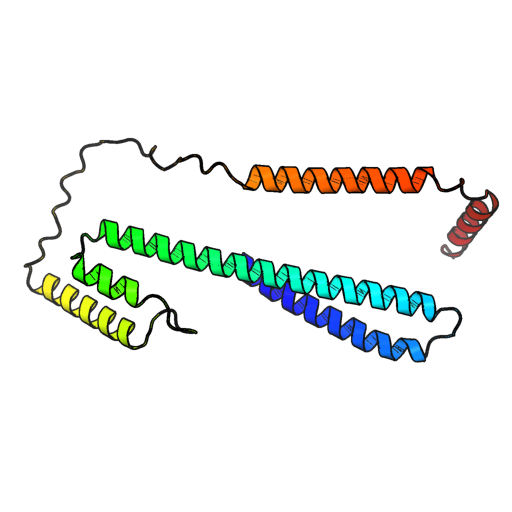271 4.805 -12.188 1.00 83.56 71 SER A C 1
ATOM 542 O O . SER A 1 71 ? 13.376 4.901 -12.724 1.00 83.56 71 SER A O 1
ATOM 544 N N . VAL A 1 72 ? 11.437 3.790 -12.436 1.00 82.00 72 VAL A N 1
ATOM 545 C CA . VAL A 1 72 ? 11.724 2.719 -13.392 1.00 82.00 72 VAL A CA 1
ATOM 546 C C . VAL A 1 72 ? 11.772 3.301 -14.800 1.00 82.00 72 VAL A C 1
ATOM 548 O O . VAL A 1 72 ? 12.794 3.153 -15.463 1.00 82.00 72 VAL A O 1
ATOM 551 N N . VAL A 1 73 ? 10.748 4.048 -15.223 1.00 83.62 73 VAL A N 1
ATOM 552 C CA . VAL A 1 73 ? 10.719 4.699 -16.545 1.00 83.62 73 VAL A CA 1
ATOM 553 C C . VAL A 1 73 ? 11.948 5.591 -16.756 1.00 83.62 73 VAL A C 1
ATOM 555 O O . VAL A 1 73 ? 12.597 5.505 -17.795 1.00 83.62 73 VAL A O 1
ATOM 558 N N . MET A 1 74 ? 12.340 6.391 -15.759 1.00 86.69 74 MET A N 1
ATOM 559 C CA . MET A 1 74 ? 13.542 7.232 -15.839 1.00 86.69 74 MET A CA 1
ATOM 560 C C . MET A 1 74 ? 14.834 6.411 -15.946 1.00 86.69 74 MET A C 1
ATOM 562 O O . MET A 1 74 ? 15.733 6.771 -16.709 1.00 86.69 74 MET A O 1
ATOM 566 N N . CYS A 1 75 ? 14.948 5.313 -15.195 1.00 84.69 75 CYS A N 1
ATOM 567 C CA . CYS A 1 75 ? 16.103 4.420 -15.259 1.00 84.69 75 CYS A CA 1
ATOM 568 C C . CYS A 1 75 ? 16.229 3.782 -16.649 1.00 84.69 75 CYS A C 1
ATOM 570 O O . CYS A 1 75 ? 17.309 3.802 -17.241 1.00 84.69 75 CYS A O 1
ATOM 572 N N . TRP A 1 76 ? 15.111 3.310 -17.199 1.00 81.81 76 TRP A N 1
ATOM 573 C CA . TRP A 1 76 ? 15.030 2.770 -18.552 1.00 81.81 76 TRP A CA 1
ATOM 574 C C . TRP A 1 76 ? 15.377 3.814 -19.612 1.00 81.81 76 TRP A C 1
ATOM 576 O O . TRP A 1 76 ? 16.228 3.550 -20.456 1.00 81.81 76 TRP A O 1
ATOM 586 N N . ALA A 1 77 ? 14.807 5.018 -19.541 1.00 80.62 77 ALA A N 1
ATOM 587 C CA . ALA A 1 77 ? 15.118 6.101 -20.473 1.00 80.62 77 ALA A CA 1
ATOM 588 C C . ALA A 1 77 ? 16.615 6.463 -20.453 1.00 80.62 77 ALA A C 1
ATOM 590 O O . ALA A 1 77 ? 17.237 6.624 -21.503 1.00 80.62 77 ALA A O 1
ATOM 591 N N . SER A 1 78 ? 17.219 6.528 -19.262 1.00 83.31 78 SER A N 1
ATOM 592 C CA . SER A 1 78 ? 18.660 6.756 -19.100 1.00 83.31 78 SER A CA 1
ATOM 593 C C . SER A 1 78 ? 19.492 5.620 -19.705 1.00 83.31 78 SER A C 1
ATOM 595 O O . SER A 1 78 ? 20.446 5.866 -20.448 1.00 83.31 78 SER A O 1
ATOM 597 N N . TRP A 1 79 ? 19.109 4.366 -19.454 1.00 82.94 79 TRP A N 1
ATOM 598 C CA . TRP A 1 79 ? 19.781 3.203 -20.028 1.00 82.94 79 TRP A CA 1
ATOM 599 C C . TRP A 1 79 ? 19.671 3.172 -21.561 1.00 82.94 79 TRP A C 1
ATOM 601 O O . TRP A 1 79 ? 20.681 2.981 -22.244 1.00 82.94 79 TRP A O 1
ATOM 611 N N . PHE A 1 80 ? 18.494 3.437 -22.129 1.00 80.38 80 PHE A N 1
ATOM 612 C CA . PHE A 1 80 ? 18.313 3.552 -23.579 1.00 80.38 80 PHE A CA 1
ATOM 613 C C . PHE A 1 80 ? 19.176 4.659 -24.179 1.00 80.38 80 PHE A C 1
ATOM 615 O O . PHE A 1 80 ? 19.885 4.432 -25.161 1.00 80.38 80 PHE A O 1
ATOM 622 N N . HIS A 1 81 ? 19.199 5.829 -23.542 1.00 80.25 81 HIS A N 1
ATOM 623 C CA . HIS A 1 81 ? 20.017 6.947 -23.995 1.00 80.25 81 HIS A CA 1
ATOM 624 C C . HIS A 1 81 ? 21.519 6.601 -24.008 1.00 80.25 81 HIS A C 1
ATOM 626 O O . HIS A 1 81 ? 22.242 6.964 -24.937 1.00 80.25 81 HIS A O 1
ATOM 632 N N . LEU A 1 82 ? 22.006 5.868 -23.002 1.00 78.00 82 LEU A N 1
ATOM 633 C CA . LEU A 1 82 ? 23.412 5.457 -22.907 1.00 78.00 82 LEU A CA 1
ATOM 634 C C . LEU A 1 82 ? 23.784 4.321 -23.864 1.00 78.00 82 LEU A C 1
ATOM 636 O O . LEU A 1 82 ? 24.927 4.238 -24.312 1.00 78.00 82 LEU A O 1
ATOM 640 N N . SER A 1 83 ? 22.837 3.441 -24.174 1.00 72.88 83 SER A N 1
ATOM 641 C CA . SER A 1 83 ? 23.096 2.214 -24.927 1.00 72.88 83 SER A CA 1
ATOM 642 C C . SER A 1 83 ? 23.148 2.409 -26.447 1.00 72.88 83 SER A C 1
ATOM 644 O O . SER A 1 83 ? 23.486 1.465 -27.158 1.00 72.88 83 SER A O 1
ATOM 646 N N . ARG A 1 84 ? 22.893 3.630 -26.958 1.00 78.44 84 ARG A N 1
ATOM 647 C CA . ARG A 1 84 ? 22.945 3.981 -28.398 1.00 78.44 84 ARG A CA 1
ATOM 648 C C . ARG A 1 84 ? 22.159 3.004 -29.290 1.00 78.44 84 ARG A C 1
ATOM 650 O O . ARG A 1 84 ? 22.519 2.793 -30.448 1.00 78.44 84 ARG A O 1
ATOM 657 N N . PHE A 1 85 ? 21.101 2.398 -28.754 1.00 69.88 85 PHE A N 1
ATOM 658 C CA . PHE A 1 85 ? 20.287 1.434 -29.488 1.00 69.88 85 PHE A CA 1
ATOM 659 C C . PHE A 1 85 ? 19.632 2.066 -30.722 1.00 69.88 85 PHE A C 1
ATOM 661 O O . PHE A 1 85 ? 19.359 3.268 -30.767 1.00 69.88 85 PHE A O 1
ATOM 668 N N . LEU A 1 86 ? 19.347 1.239 -31.735 1.00 69.81 86 LEU A N 1
ATOM 669 C CA . LEU A 1 86 ? 18.556 1.667 -32.888 1.00 69.81 86 LEU A CA 1
ATOM 670 C C . LEU A 1 86 ? 17.172 2.134 -32.412 1.00 69.81 86 LEU A C 1
ATOM 672 O O . LEU A 1 86 ? 16.469 1.380 -31.741 1.00 69.81 86 LEU A O 1
ATOM 676 N N . LYS A 1 87 ? 16.737 3.324 -32.851 1.00 75.88 87 LYS A N 1
ATOM 677 C CA . LYS A 1 87 ? 15.413 3.904 -32.535 1.00 75.88 87 LYS A CA 1
ATOM 678 C C . LYS A 1 87 ? 14.241 2.936 -32.757 1.00 75.88 87 LYS A C 1
ATOM 680 O O . LYS A 1 87 ? 13.244 3.011 -32.052 1.00 75.88 87 LYS A O 1
ATOM 685 N N . LYS A 1 88 ? 14.374 2.001 -33.707 1.00 73.19 88 LYS A N 1
ATOM 686 C CA . LYS A 1 88 ? 13.370 0.964 -33.988 1.00 73.19 88 LYS A CA 1
ATOM 687 C C . LYS A 1 88 ? 13.165 0.005 -32.807 1.00 73.19 88 LYS A C 1
ATOM 689 O O . LYS A 1 88 ? 12.032 -0.335 -32.497 1.00 73.19 88 LYS A O 1
ATOM 694 N N . VAL A 1 89 ? 14.243 -0.389 -32.124 1.00 71.62 89 VAL A N 1
ATOM 695 C CA . VAL A 1 89 ? 14.179 -1.259 -30.936 1.00 71.62 89 VAL A CA 1
ATOM 696 C C . VAL A 1 89 ? 13.578 -0.500 -29.756 1.00 71.62 89 VAL A C 1
ATOM 698 O O . VAL A 1 89 ? 12.742 -1.047 -29.050 1.00 71.62 89 VAL A O 1
ATOM 701 N N . GLN A 1 90 ? 13.931 0.777 -29.593 1.00 72.12 90 GLN A N 1
ATOM 702 C CA . GLN A 1 90 ? 13.390 1.614 -28.522 1.00 72.12 90 GLN A CA 1
ATOM 703 C C . GLN A 1 90 ? 11.866 1.775 -28.625 1.00 72.12 90 GLN A C 1
ATOM 705 O O . GLN A 1 90 ? 11.177 1.531 -27.643 1.00 72.12 90 GLN A O 1
ATOM 710 N N . ALA A 1 91 ? 11.341 2.077 -29.819 1.00 74.56 91 ALA A N 1
ATOM 711 C CA . ALA A 1 91 ? 9.897 2.200 -30.040 1.00 74.56 91 ALA A CA 1
ATOM 712 C C . ALA A 1 91 ? 9.147 0.890 -29.753 1.00 74.56 91 ALA A C 1
ATOM 714 O O . ALA A 1 91 ? 8.046 0.907 -29.221 1.00 74.56 91 ALA A O 1
ATOM 715 N N . THR A 1 92 ? 9.773 -0.254 -30.050 1.00 73.25 92 THR A N 1
ATOM 716 C CA . THR A 1 92 ? 9.151 -1.553 -29.765 1.00 73.25 92 THR A CA 1
ATOM 717 C C . THR A 1 92 ? 9.115 -1.811 -28.260 1.00 73.25 92 THR A C 1
ATOM 719 O O . THR A 1 92 ? 8.124 -2.309 -27.759 1.00 73.25 92 THR A O 1
ATOM 722 N N . VAL A 1 93 ? 10.173 -1.467 -27.517 1.00 70.31 93 VAL A N 1
ATOM 723 C CA . VAL A 1 93 ? 10.229 -1.726 -26.068 1.00 70.31 93 VAL A CA 1
ATOM 724 C C . VAL A 1 93 ? 9.391 -0.728 -25.260 1.00 70.31 93 VAL A C 1
ATOM 726 O O . VAL A 1 93 ? 8.842 -1.118 -24.235 1.00 70.31 93 VAL A O 1
ATOM 729 N N . GLU A 1 94 ? 9.249 0.523 -25.712 1.00 69.12 94 GLU A N 1
ATOM 730 C CA . GLU A 1 94 ? 8.370 1.516 -25.071 1.00 69.12 94 GLU A CA 1
ATOM 731 C C . GLU A 1 94 ? 6.892 1.085 -25.101 1.00 69.12 94 GLU A C 1
ATOM 733 O O . GLU A 1 94 ? 6.213 1.206 -24.082 1.00 69.12 94 GLU A O 1
ATOM 738 N N . ASP A 1 95 ? 6.430 0.479 -26.201 1.00 70.31 95 ASP A N 1
ATOM 739 C CA . ASP A 1 95 ? 5.064 -0.057 -26.332 1.00 70.31 95 ASP A CA 1
ATOM 740 C C . ASP A 1 95 ? 4.808 -1.326 -25.487 1.00 70.31 95 ASP A C 1
ATOM 742 O O . ASP A 1 95 ? 3.659 -1.725 -25.302 1.00 70.31 95 ASP A O 1
ATOM 746 N N . LEU A 1 96 ? 5.854 -1.970 -24.949 1.00 66.50 96 LEU A N 1
ATOM 747 C CA . LEU A 1 96 ? 5.747 -3.185 -24.122 1.00 66.50 96 LEU A CA 1
ATOM 748 C C . LEU A 1 96 ? 5.707 -2.913 -22.608 1.00 66.50 96 LEU A C 1
ATOM 750 O O . LEU A 1 96 ? 5.655 -3.853 -21.806 1.00 66.50 96 LEU A O 1
ATOM 754 N N . LEU A 1 97 ? 5.769 -1.651 -22.185 1.00 61.28 97 LEU A N 1
ATOM 755 C CA . LEU A 1 97 ? 5.898 -1.305 -20.775 1.00 61.28 97 LEU A CA 1
ATOM 756 C C . LEU A 1 97 ? 4.548 -1.427 -20.047 1.00 61.28 97 LEU A C 1
ATOM 758 O O . LEU A 1 97 ? 3.746 -0.499 -20.022 1.00 61.28 97 LEU A O 1
ATOM 762 N N . PHE A 1 98 ? 4.408 -2.569 -19.368 1.00 59.62 98 PHE A N 1
ATOM 763 C CA . PHE A 1 98 ? 3.452 -2.938 -18.313 1.00 59.62 98 PHE A CA 1
ATOM 764 C C . PHE A 1 98 ? 2.136 -3.591 -18.754 1.00 59.62 98 PHE A C 1
ATOM 766 O O . PHE A 1 98 ? 1.167 -2.933 -19.120 1.00 59.62 98 PHE A O 1
ATOM 773 N N . GLU A 1 99 ? 2.067 -4.911 -18.548 1.00 60.09 99 GLU A N 1
ATOM 774 C CA . GLU A 1 99 ? 0.834 -5.695 -18.625 1.00 60.09 99 GLU A CA 1
ATOM 775 C C . GLU A 1 99 ? 0.490 -6.286 -17.242 1.00 60.09 99 GLU A C 1
ATOM 777 O O . GLU A 1 99 ? 0.932 -7.366 -16.841 1.00 60.09 99 GLU A O 1
ATOM 782 N N . GLY A 1 100 ? -0.310 -5.542 -16.473 1.00 66.50 100 GLY A N 1
ATOM 783 C CA . GLY A 1 100 ? -0.942 -6.024 -15.241 1.00 66.50 100 GLY A CA 1
ATOM 784 C C . GLY A 1 100 ? 0.018 -6.349 -14.085 1.00 66.50 100 GLY A C 1
ATOM 785 O O . GLY A 1 100 ? 0.780 -5.501 -13.631 1.00 66.50 100 GLY A O 1
ATOM 786 N N . GLN A 1 101 ? -0.089 -7.568 -13.536 1.00 62.47 101 GLN A N 1
ATOM 787 C CA . GLN A 1 101 ? 0.637 -8.003 -12.326 1.00 62.47 101 GLN A CA 1
ATOM 788 C C . GLN A 1 101 ? 2.114 -8.346 -12.568 1.00 62.47 101 GLN A C 1
ATOM 790 O O . GLN A 1 101 ? 2.875 -8.488 -11.609 1.00 62.47 101 GLN A O 1
ATOM 795 N N . LYS A 1 102 ? 2.526 -8.511 -13.828 1.00 60.41 102 LYS A N 1
ATOM 796 C CA . LYS A 1 102 ? 3.913 -8.795 -14.189 1.00 60.41 102 LYS A CA 1
ATOM 797 C C . LYS A 1 102 ? 4.565 -7.499 -14.669 1.00 60.41 102 LYS A C 1
ATOM 799 O O . LYS A 1 102 ? 3.991 -6.753 -15.452 1.00 60.41 102 LYS A O 1
ATOM 804 N N . LEU A 1 103 ? 5.796 -7.251 -14.218 1.00 53.38 103 LEU A N 1
ATOM 805 C CA . LEU A 1 103 ? 6.622 -6.126 -14.686 1.00 53.38 103 LEU A CA 1
ATOM 806 C C . LEU A 1 103 ? 6.868 -6.163 -16.206 1.00 53.38 103 LEU A C 1
ATOM 808 O O . LEU A 1 103 ? 7.174 -5.133 -16.794 1.00 53.38 103 LEU A O 1
ATOM 812 N N . PHE A 1 104 ? 6.714 -7.338 -16.823 1.00 56.25 104 PHE A N 1
ATOM 813 C CA . PHE A 1 104 ? 6.895 -7.582 -18.247 1.00 56.25 104 PHE A CA 1
ATOM 814 C C . PHE A 1 104 ? 5.827 -8.550 -18.753 1.00 56.25 104 PHE A C 1
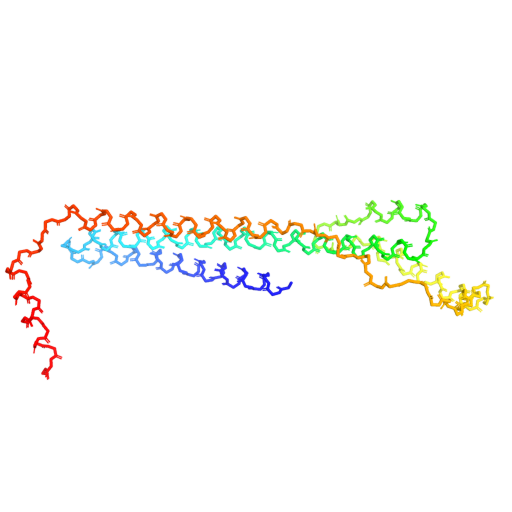ATOM 816 O O . PHE A 1 104 ? 5.485 -9.513 -18.059 1.00 56.25 104 PHE A O 1
ATOM 823 N N . ALA A 1 105 ? 5.340 -8.322 -19.968 1.00 65.88 105 ALA A N 1
ATOM 824 C CA . ALA A 1 105 ? 4.524 -9.299 -20.669 1.00 65.88 105 ALA A CA 1
ATOM 825 C C . ALA A 1 105 ? 5.369 -10.549 -20.995 1.00 65.88 105 ALA A C 1
ATOM 827 O O . ALA A 1 105 ? 6.597 -10.491 -21.114 1.00 65.88 105 ALA A O 1
ATOM 828 N N . GLU A 1 106 ? 4.722 -11.709 -21.131 1.00 75.38 106 GLU A N 1
ATOM 829 C CA . GLU A 1 106 ? 5.399 -12.994 -21.394 1.00 75.38 106 GLU A CA 1
ATOM 830 C C . GLU A 1 106 ? 6.313 -12.904 -22.640 1.00 75.38 106 GLU A C 1
ATOM 832 O O . GLU A 1 106 ? 7.419 -13.446 -22.673 1.00 75.38 106 GLU A O 1
ATOM 837 N N . ASN A 1 107 ? 5.889 -12.124 -23.641 1.00 70.31 107 ASN A N 1
ATOM 838 C CA . ASN A 1 107 ? 6.626 -11.872 -24.881 1.00 70.31 107 ASN A CA 1
ATOM 839 C C . ASN A 1 107 ? 7.894 -11.008 -24.697 1.00 70.31 107 ASN A C 1
ATOM 841 O O . ASN A 1 107 ? 8.853 -11.155 -25.461 1.00 70.31 107 ASN A O 1
ATOM 845 N N . THR A 1 108 ? 7.943 -10.139 -23.682 1.00 66.00 108 THR A N 1
ATOM 846 C CA . THR A 1 108 ? 9.084 -9.250 -23.427 1.00 66.00 108 THR A CA 1
ATOM 847 C C . THR A 1 108 ? 10.268 -10.053 -22.918 1.00 66.00 108 THR A C 1
ATOM 849 O O . THR A 1 108 ? 11.407 -9.777 -23.286 1.00 66.00 108 THR A O 1
ATOM 852 N N . ASN A 1 109 ? 10.001 -11.078 -22.105 1.00 73.31 109 ASN A N 1
ATOM 853 C CA . ASN A 1 109 ? 11.044 -11.929 -21.548 1.00 73.31 109 ASN A CA 1
ATOM 854 C C . ASN A 1 109 ? 11.742 -12.734 -22.654 1.00 73.31 109 ASN A C 1
ATOM 856 O O . ASN A 1 109 ? 12.968 -12.787 -22.712 1.00 73.31 109 ASN A O 1
ATOM 860 N N . VAL A 1 110 ? 10.966 -13.267 -23.606 1.00 79.12 110 VAL A N 1
ATOM 861 C CA . VAL A 1 110 ? 11.504 -13.950 -24.795 1.00 79.12 110 VAL A CA 1
ATOM 862 C C . VAL A 1 110 ? 12.345 -12.992 -25.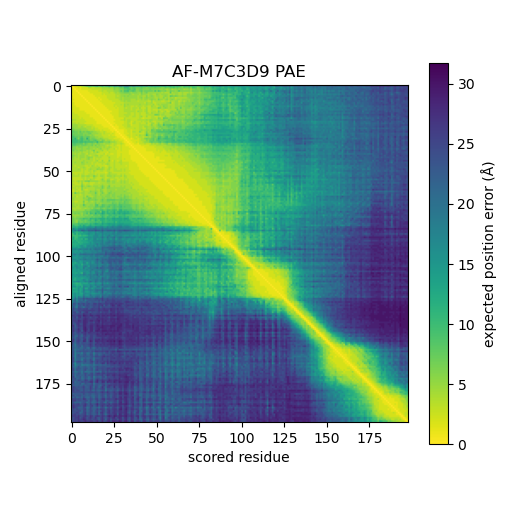644 1.00 79.12 110 VAL A C 1
ATOM 864 O O . VAL A 1 110 ? 13.441 -13.352 -26.072 1.00 79.12 110 VAL A O 1
ATOM 867 N N . SER A 1 111 ? 11.889 -11.751 -25.841 1.00 74.62 111 SER A N 1
ATOM 868 C CA . SER A 1 111 ? 12.655 -10.737 -26.582 1.00 74.62 111 SER A CA 1
ATOM 869 C C . SER A 1 111 ? 13.942 -10.319 -25.865 1.00 74.62 111 SER A C 1
ATOM 871 O O . SER A 1 111 ? 14.970 -10.168 -26.521 1.00 74.62 111 SER A O 1
ATOM 873 N N . LEU A 1 112 ? 13.933 -10.188 -24.535 1.00 77.00 112 LEU A N 1
ATOM 874 C CA . LEU A 1 112 ? 15.134 -9.912 -23.739 1.00 77.00 112 LEU A CA 1
ATOM 875 C C . LEU A 1 112 ? 16.146 -11.057 -23.811 1.00 77.00 112 LEU A C 1
ATOM 877 O O . LEU A 1 112 ? 17.336 -10.799 -23.983 1.00 77.00 112 LEU A O 1
ATOM 881 N N . HIS A 1 113 ? 15.684 -12.306 -23.729 1.00 81.44 113 HIS A N 1
ATOM 882 C CA . HIS A 1 113 ? 16.544 -13.475 -23.911 1.00 81.44 113 HIS A CA 1
ATOM 883 C C . HIS A 1 113 ? 17.149 -13.509 -25.314 1.00 81.44 113 HIS A C 1
ATOM 885 O O . HIS A 1 113 ? 18.365 -13.600 -25.450 1.00 81.44 113 HIS A O 1
ATOM 891 N N . THR A 1 114 ? 16.330 -13.305 -26.347 1.00 84.62 114 THR A N 1
ATOM 892 C CA . THR A 1 114 ? 16.796 -13.263 -27.741 1.00 84.62 114 THR A CA 1
ATOM 893 C C . THR A 1 114 ? 17.807 -12.132 -27.960 1.00 84.62 114 THR A C 1
ATOM 895 O O . THR A 1 114 ? 18.826 -12.312 -28.629 1.00 84.62 114 THR A O 1
ATOM 898 N N . LEU A 1 115 ? 17.566 -10.960 -27.363 1.00 80.31 115 LEU A N 1
ATOM 899 C CA . LEU A 1 115 ? 18.493 -9.833 -27.402 1.00 80.31 115 LEU A CA 1
ATOM 900 C C . LEU A 1 115 ? 19.816 -10.190 -26.718 1.00 80.31 115 LEU A C 1
ATOM 902 O O . LEU A 1 115 ? 20.877 -9.914 -27.276 1.00 80.31 115 LEU A O 1
ATOM 906 N N . ASN A 1 116 ? 19.767 -10.824 -25.547 1.00 85.81 116 ASN A N 1
ATOM 907 C CA . ASN A 1 116 ? 20.957 -11.266 -24.830 1.00 85.81 116 ASN A CA 1
ATOM 908 C C . ASN A 1 116 ? 21.756 -12.307 -25.631 1.00 85.81 116 ASN A C 1
ATOM 910 O O . ASN A 1 116 ? 22.974 -12.193 -25.727 1.00 85.81 116 ASN A O 1
ATOM 914 N N . ASP A 1 117 ? 21.092 -13.256 -26.287 1.00 84.69 117 ASP A N 1
ATOM 915 C CA . ASP A 1 117 ? 21.753 -14.261 -27.128 1.00 84.69 117 ASP A CA 1
ATOM 916 C C . ASP A 1 117 ? 22.391 -13.625 -28.371 1.00 84.69 117 ASP A C 1
ATOM 918 O O . ASP A 1 117 ? 23.527 -13.947 -28.734 1.00 84.69 117 ASP A O 1
ATOM 922 N N . SER A 1 118 ? 21.715 -12.644 -28.982 1.00 81.31 118 SER A N 1
ATOM 923 C CA . SER A 1 118 ? 22.283 -11.854 -30.084 1.00 81.31 118 SER A CA 1
ATOM 924 C C . SER A 1 118 ? 23.510 -11.055 -29.636 1.00 81.31 118 SER A C 1
ATOM 926 O O . SER A 1 118 ? 24.508 -10.975 -30.354 1.00 81.31 118 SER A O 1
ATOM 928 N N . TRP A 1 119 ? 23.469 -10.523 -28.413 1.00 79.12 119 TRP A N 1
ATOM 929 C CA . TRP A 1 119 ? 24.553 -9.781 -27.791 1.00 79.12 119 TRP A CA 1
ATOM 930 C C . TRP A 1 119 ? 25.758 -10.699 -27.549 1.00 79.12 119 TRP A C 1
ATOM 932 O O . TRP A 1 119 ? 26.883 -10.360 -27.919 1.00 79.12 119 TRP A O 1
ATOM 942 N N . VAL A 1 120 ? 25.530 -11.885 -26.970 1.00 81.69 120 VAL A N 1
ATOM 943 C CA . VAL A 1 120 ? 26.573 -12.893 -26.728 1.00 81.69 120 VAL A CA 1
ATOM 944 C C . VAL A 1 120 ? 27.206 -13.307 -28.050 1.00 81.69 120 VAL A C 1
ATOM 946 O O . VAL A 1 120 ? 28.427 -13.270 -28.165 1.00 81.69 120 VAL A O 1
ATOM 949 N N . THR A 1 121 ? 26.390 -13.577 -29.068 1.00 86.81 121 THR A N 1
ATOM 950 C CA . THR A 1 121 ? 26.851 -13.939 -30.415 1.00 86.81 121 THR A CA 1
ATOM 951 C C . THR A 1 121 ? 27.706 -12.834 -31.040 1.00 86.81 121 THR A C 1
ATOM 953 O O . THR A 1 121 ? 28.782 -13.114 -31.561 1.00 86.81 121 THR A O 1
ATOM 956 N N . LEU A 1 122 ? 27.292 -11.566 -30.937 1.00 79.88 122 LEU A N 1
ATOM 957 C CA . LEU A 1 122 ? 28.080 -10.420 -31.412 1.00 79.88 122 LEU A CA 1
ATOM 958 C C . LEU A 1 122 ? 29.434 -10.297 -30.703 1.00 79.88 122 LEU A C 1
ATOM 960 O O . LEU A 1 122 ? 30.420 -9.909 -31.331 1.00 79.88 122 LEU A O 1
ATOM 964 N N . LYS A 1 123 ? 29.487 -10.631 -29.409 1.00 75.94 123 LYS A N 1
ATOM 965 C CA . LYS A 1 123 ? 30.728 -10.654 -28.623 1.00 75.94 123 LYS A CA 1
ATOM 966 C C . LYS A 1 123 ? 31.631 -11.816 -29.042 1.00 75.94 123 LYS A C 1
ATOM 968 O O . LYS A 1 123 ? 32.837 -11.631 -29.128 1.00 75.94 123 LYS A O 1
ATOM 973 N N . THR A 1 124 ? 31.062 -12.988 -29.325 1.00 87.88 124 THR A N 1
ATOM 974 C CA . THR A 1 124 ? 31.802 -14.173 -29.789 1.00 87.88 124 THR A CA 1
ATOM 975 C C . THR A 1 124 ? 32.355 -13.996 -31.200 1.00 87.88 124 THR A C 1
ATOM 977 O O . THR A 1 124 ? 33.437 -14.491 -31.496 1.00 87.88 124 THR A O 1
ATOM 980 N N . LEU A 1 125 ? 31.638 -13.275 -32.065 1.00 84.12 125 LEU A N 1
ATOM 981 C CA . LEU A 1 125 ? 32.075 -13.000 -33.434 1.00 84.12 125 LEU A CA 1
ATOM 982 C C . LEU A 1 125 ? 33.209 -11.963 -33.518 1.00 84.12 125 LEU A C 1
ATOM 984 O O . LEU A 1 125 ? 33.693 -11.711 -34.615 1.00 84.12 125 LEU A O 1
ATOM 988 N N . ASP A 1 126 ? 33.602 -11.331 -32.404 1.00 74.44 126 ASP A N 1
ATOM 989 C CA . ASP A 1 126 ? 34.600 -10.244 -32.330 1.00 74.44 126 ASP A CA 1
ATOM 990 C C . ASP A 1 126 ? 34.291 -9.029 -33.241 1.00 74.44 126 ASP A C 1
ATOM 992 O O . ASP A 1 126 ? 35.075 -8.094 -33.386 1.00 74.44 126 ASP A O 1
ATOM 996 N N . ILE A 1 127 ? 33.090 -8.997 -33.831 1.00 74.88 127 ILE A N 1
ATOM 997 C CA . ILE A 1 127 ? 32.568 -7.884 -34.640 1.00 74.88 127 ILE A CA 1
ATOM 998 C C . ILE A 1 127 ? 32.289 -6.677 -33.737 1.00 74.88 127 ILE A C 1
ATOM 1000 O O . ILE A 1 127 ? 32.345 -5.523 -34.168 1.00 74.88 127 ILE A O 1
ATOM 1004 N N . TYR A 1 128 ? 32.011 -6.927 -32.457 1.00 60.94 128 TYR A N 1
ATOM 1005 C CA . TYR A 1 128 ? 31.888 -5.881 -31.463 1.00 60.94 128 TYR A CA 1
ATOM 1006 C C . TYR A 1 128 ? 33.253 -5.569 -30.848 1.00 60.94 128 TYR A C 1
ATOM 1008 O O . TYR A 1 128 ? 33.600 -6.094 -29.795 1.00 60.94 128 TYR A O 1
ATOM 1016 N N . VAL A 1 129 ? 33.997 -4.647 -31.461 1.00 59.91 129 VAL A N 1
ATOM 1017 C CA . VAL A 1 129 ? 35.085 -3.949 -30.768 1.00 59.91 129 VAL A CA 1
ATOM 1018 C C . VAL A 1 129 ? 34.410 -3.001 -29.771 1.00 59.91 129 VAL A C 1
ATOM 1020 O O . VAL A 1 129 ? 33.860 -1.980 -30.206 1.00 59.91 129 VAL A O 1
ATOM 1023 N N . PRO A 1 130 ? 34.378 -3.298 -28.452 1.00 58.84 130 PRO A N 1
ATOM 1024 C CA . PRO A 1 130 ? 33.837 -2.357 -27.484 1.00 58.84 130 PRO A CA 1
ATOM 1025 C C . PRO A 1 130 ? 34.593 -1.058 -27.690 1.00 58.84 130 PRO A C 1
ATOM 1027 O O . PRO A 1 130 ? 35.822 -1.075 -27.675 1.00 58.84 130 PRO A O 1
ATOM 1030 N N . ALA A 1 131 ? 33.867 0.034 -27.955 1.00 55.69 131 ALA A N 1
ATOM 1031 C CA . ALA A 1 131 ? 34.471 1.321 -28.261 1.00 55.69 131 ALA A CA 1
ATOM 1032 C C . ALA A 1 131 ? 35.620 1.560 -27.281 1.00 55.69 131 ALA A C 1
ATOM 1034 O O . ALA A 1 131 ? 35.381 1.719 -26.078 1.00 55.69 131 ALA A O 1
ATOM 1035 N N . ASN A 1 132 ? 36.858 1.481 -27.793 1.00 54.00 132 ASN A N 1
ATOM 1036 C CA . ASN A 1 132 ? 38.057 1.649 -26.990 1.00 54.00 132 ASN A CA 1
ATOM 1037 C C . ASN A 1 132 ? 37.826 2.903 -26.169 1.00 54.00 132 ASN A C 1
ATOM 1039 O O . ASN A 1 132 ? 37.506 3.947 -26.748 1.00 54.00 132 ASN A O 1
ATOM 1043 N N . LYS A 1 133 ? 37.898 2.774 -24.838 1.00 57.41 133 LYS A N 1
ATOM 1044 C CA . LYS A 1 133 ? 37.751 3.887 -23.904 1.00 57.41 133 LYS A CA 1
ATOM 1045 C C . LYS A 1 133 ? 38.859 4.883 -24.234 1.00 57.41 133 LYS A C 1
ATOM 1047 O O . LYS A 1 133 ? 39.928 4.855 -23.631 1.00 57.41 133 LYS A O 1
ATOM 1052 N N . LYS A 1 134 ? 38.637 5.737 -25.238 1.00 55.66 134 LYS A N 1
ATOM 1053 C CA . LYS A 1 134 ? 39.441 6.922 -25.491 1.00 55.66 134 LYS A CA 1
ATOM 1054 C C . LYS A 1 134 ? 39.386 7.639 -24.165 1.00 55.66 134 LYS A C 1
ATOM 1056 O O . LYS A 1 134 ? 38.291 8.007 -23.742 1.00 55.66 134 LYS A O 1
ATOM 1061 N N . LYS A 1 135 ? 40.537 7.695 -23.484 1.00 58.09 135 LYS A N 1
ATOM 1062 C CA . LYS A 1 135 ? 40.721 8.398 -22.217 1.00 58.09 135 LYS A CA 1
ATOM 1063 C C . LYS A 1 135 ? 39.929 9.688 -22.344 1.00 58.09 135 LYS A C 1
ATOM 1065 O O . LYS A 1 135 ? 40.298 10.537 -23.154 1.00 58.09 135 LYS A O 1
ATOM 1070 N N . GLN A 1 136 ? 38.785 9.752 -21.661 1.00 56.84 136 GLN A N 1
ATOM 1071 C CA . GLN A 1 136 ? 37.969 10.949 -21.610 1.00 56.84 136 GLN A CA 1
ATOM 1072 C C . GLN A 1 136 ? 38.907 12.002 -21.048 1.00 56.84 136 GLN A C 1
ATOM 1074 O O . GLN A 1 136 ? 39.298 11.946 -19.881 1.00 56.84 136 GLN A O 1
ATOM 1079 N N . GLY A 1 137 ? 39.375 12.879 -21.937 1.00 51.84 137 GLY A N 1
ATOM 1080 C CA . GLY A 1 137 ? 40.066 14.085 -21.544 1.00 51.84 137 GLY A CA 1
ATOM 1081 C C . GLY A 1 137 ? 39.201 14.743 -20.484 1.00 51.84 137 GLY A C 1
ATOM 1082 O O . GLY A 1 137 ? 37.986 14.833 -20.645 1.00 51.84 137 GLY A O 1
ATOM 1083 N N . ARG A 1 138 ? 39.838 15.093 -19.371 1.00 59.75 138 ARG A N 1
ATOM 1084 C CA . ARG A 1 138 ? 39.234 15.754 -18.219 1.00 59.75 138 ARG A CA 1
ATOM 1085 C C . ARG A 1 138 ? 38.472 17.004 -18.665 1.00 59.75 138 ARG A C 1
AT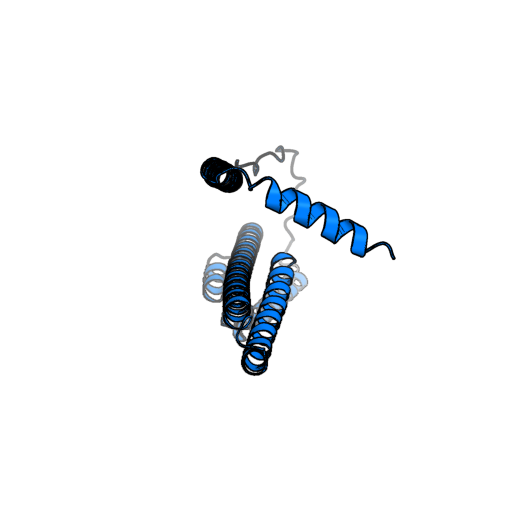OM 1087 O O . ARG A 1 138 ? 39.073 18.057 -18.785 1.00 59.75 138 ARG A O 1
ATOM 1094 N N . PHE A 1 139 ? 37.182 16.855 -18.925 1.00 49.19 139 PHE A N 1
ATOM 1095 C CA . PHE A 1 139 ? 36.220 17.888 -19.304 1.00 49.19 139 PHE A CA 1
ATOM 1096 C C . PHE A 1 139 ? 34.847 17.224 -19.075 1.00 49.19 139 PHE A C 1
ATOM 1098 O O . PHE A 1 139 ? 34.541 16.243 -19.740 1.00 49.19 139 PHE A O 1
ATOM 1105 N N . TYR A 1 140 ? 33.999 17.560 -18.105 1.00 48.25 140 TYR A N 1
ATOM 1106 C CA . TYR A 1 140 ? 33.809 18.767 -17.309 1.00 48.25 140 TYR A CA 1
ATOM 1107 C C . TYR A 1 140 ? 33.345 18.392 -15.896 1.00 48.25 140 TYR A C 1
ATOM 1109 O O . TYR A 1 140 ? 32.877 17.278 -15.657 1.00 48.25 140 TYR A O 1
ATOM 1117 N N . ASP A 1 141 ? 33.462 19.355 -14.986 1.00 52.59 141 ASP A N 1
ATOM 1118 C CA . ASP A 1 141 ? 32.821 19.373 -13.678 1.00 52.59 141 ASP A CA 1
ATOM 1119 C C . ASP A 1 141 ? 31.448 18.695 -13.663 1.00 52.59 141 ASP A C 1
ATOM 1121 O O . ASP A 1 141 ? 30.524 19.018 -14.414 1.00 52.59 141 ASP A O 1
ATOM 1125 N N . GLN A 1 142 ? 31.313 17.803 -12.695 1.00 52.34 142 GLN A N 1
ATOM 1126 C CA . GLN A 1 142 ? 30.093 17.170 -12.233 1.00 52.34 142 GLN A CA 1
ATOM 1127 C C . GLN A 1 142 ? 29.181 18.221 -11.557 1.00 52.34 142 GLN A C 1
ATOM 1129 O O . GLN A 1 142 ? 28.930 18.168 -10.358 1.00 52.34 142 GLN A O 1
ATOM 1134 N N . ARG A 1 143 ? 28.726 19.229 -12.316 1.00 52.50 143 ARG A N 1
ATOM 1135 C CA . ARG A 1 143 ? 27.823 20.314 -11.869 1.00 52.50 143 ARG A CA 1
ATOM 1136 C C . ARG A 1 143 ? 26.543 20.458 -12.692 1.00 52.50 143 ARG A C 1
ATOM 1138 O O . ARG A 1 143 ? 25.769 21.375 -12.447 1.00 52.50 143 ARG A O 1
ATOM 1145 N N . PHE A 1 144 ? 26.257 19.549 -13.615 1.00 49.81 144 PHE A N 1
ATOM 1146 C CA . PHE A 1 144 ? 25.025 19.582 -14.407 1.00 49.81 144 PHE A CA 1
ATOM 1147 C C . PHE A 1 144 ? 24.113 18.412 -14.052 1.00 49.81 144 PHE A C 1
ATOM 1149 O O . PHE A 1 144 ? 23.996 17.486 -14.830 1.00 49.81 144 PHE A O 1
ATOM 1156 N N . TRP A 1 145 ? 23.536 18.441 -12.848 1.00 47.88 145 TRP A N 1
ATOM 1157 C CA . TRP A 1 145 ? 22.182 17.934 -12.526 1.00 47.88 145 TRP A CA 1
ATOM 1158 C C . TRP A 1 145 ? 21.667 18.469 -11.176 1.00 47.88 145 TRP A C 1
ATOM 1160 O O . TRP A 1 145 ? 20.630 18.033 -10.689 1.00 47.88 145 TRP A O 1
ATOM 1170 N N . ALA A 1 146 ? 22.299 19.504 -10.608 1.00 49.47 146 ALA A N 1
ATOM 1171 C CA . ALA A 1 146 ? 21.585 20.434 -9.740 1.00 49.47 146 ALA A CA 1
ATOM 1172 C C . ALA A 1 146 ? 20.774 21.398 -10.621 1.00 49.47 146 ALA A C 1
ATOM 1174 O O . ALA A 1 146 ? 20.963 22.610 -10.585 1.00 49.47 146 ALA A O 1
ATOM 1175 N N . ALA A 1 147 ? 19.858 20.861 -11.434 1.00 50.47 147 ALA A N 1
ATOM 1176 C CA . ALA A 1 147 ? 18.658 21.635 -11.685 1.00 50.47 147 ALA A CA 1
ATOM 1177 C C . ALA A 1 147 ? 18.062 21.862 -10.289 1.00 50.47 147 ALA A C 1
ATOM 1179 O O . ALA A 1 147 ? 17.886 20.877 -9.559 1.00 50.47 147 ALA A O 1
ATOM 1180 N N . PRO A 1 148 ? 17.806 23.106 -9.856 1.00 51.09 148 PRO A N 1
ATOM 1181 C CA . PRO A 1 148 ? 16.967 23.312 -8.703 1.00 51.09 148 PRO A CA 1
ATOM 1182 C C . PRO A 1 148 ? 15.596 22.800 -9.135 1.00 51.09 148 PRO A C 1
ATOM 1184 O O . PRO A 1 148 ? 14.778 23.554 -9.653 1.00 51.09 148 PRO A O 1
ATOM 1187 N N . TYR A 1 149 ? 15.343 21.503 -8.934 1.00 51.56 149 TYR A N 1
ATOM 1188 C CA . TYR A 1 149 ? 14.012 21.063 -8.580 1.00 51.56 149 TYR A CA 1
ATOM 1189 C C . TYR A 1 149 ? 13.675 21.931 -7.384 1.00 51.56 149 TYR A C 1
ATOM 1191 O O . TYR A 1 149 ? 14.144 21.715 -6.266 1.00 51.56 149 TYR A O 1
ATOM 1199 N N . SER A 1 150 ? 12.981 23.019 -7.684 1.00 54.97 150 SER A N 1
ATOM 1200 C CA . SER A 1 150 ? 12.358 23.901 -6.732 1.00 54.97 150 SER A CA 1
ATOM 1201 C C . SER A 1 150 ? 11.437 22.957 -5.992 1.00 54.97 150 SER A C 1
ATOM 1203 O O . SER A 1 150 ? 10.406 22.559 -6.519 1.00 54.97 150 SER A O 1
ATOM 1205 N N . GLN A 1 151 ? 11.916 22.452 -4.855 1.00 55.22 151 GLN A N 1
ATOM 1206 C CA . GLN A 1 151 ? 11.209 21.488 -4.038 1.00 55.22 151 GLN A CA 1
ATOM 1207 C C . GLN A 1 151 ? 9.780 22.007 -3.856 1.00 55.22 151 GLN A C 1
ATOM 1209 O O . GLN A 1 151 ? 9.607 22.998 -3.138 1.00 55.22 151 GLN A O 1
ATOM 1214 N N . PRO A 1 152 ? 8.746 21.316 -4.372 1.00 52.06 152 PRO A N 1
ATOM 1215 C CA . PRO A 1 152 ? 7.381 21.553 -3.907 1.00 52.06 152 PRO A CA 1
ATOM 1216 C C . PRO A 1 152 ? 7.279 21.273 -2.396 1.00 52.06 152 PRO A C 1
ATOM 1218 O O . PRO A 1 152 ? 6.357 21.714 -1.718 1.00 52.06 152 PRO A O 1
ATOM 1221 N N . GLN A 1 153 ? 8.278 20.579 -1.840 1.00 55.06 153 GLN A N 1
ATOM 1222 C CA . GLN A 1 153 ? 8.380 20.227 -0.434 1.00 55.06 153 GLN A CA 1
ATOM 1223 C C . GLN A 1 153 ? 8.442 21.439 0.501 1.00 55.06 153 GLN A C 1
ATOM 1225 O O . GLN A 1 153 ? 7.795 21.402 1.540 1.00 55.06 153 GLN A O 1
ATOM 1230 N N . ARG A 1 154 ? 9.084 22.561 0.122 1.00 54.91 154 ARG A N 1
ATOM 1231 C CA . ARG A 1 154 ? 9.029 23.773 0.968 1.00 54.91 154 ARG A CA 1
ATOM 1232 C C . ARG A 1 154 ? 7.617 24.344 1.067 1.00 54.91 154 ARG A C 1
ATOM 1234 O O . ARG A 1 154 ? 7.258 24.896 2.105 1.00 54.91 154 ARG A O 1
ATOM 1241 N N . GLN A 1 155 ? 6.821 24.208 0.007 1.00 55.22 155 GLN A N 1
ATOM 1242 C CA . GLN A 1 155 ? 5.440 24.676 -0.005 1.00 55.22 155 GLN A CA 1
ATOM 1243 C C . GLN A 1 155 ? 4.538 23.743 0.815 1.00 55.22 155 GLN A C 1
ATOM 1245 O O . GLN A 1 155 ? 3.706 24.231 1.577 1.00 55.22 155 GLN A O 1
ATOM 1250 N N . TYR A 1 156 ? 4.768 22.426 0.754 1.00 61.69 156 TYR A N 1
ATOM 1251 C CA . TYR A 1 156 ? 4.074 21.457 1.608 1.00 61.69 156 TYR A CA 1
ATOM 1252 C C . TYR A 1 156 ? 4.409 21.654 3.095 1.00 61.69 156 TYR A C 1
ATOM 1254 O O . TYR A 1 156 ? 3.502 21.737 3.922 1.00 61.69 156 TYR A O 1
ATOM 1262 N N . ASP A 1 157 ? 5.687 21.838 3.437 1.00 65.88 157 ASP A N 1
ATOM 1263 C CA . ASP A 1 157 ? 6.124 22.073 4.818 1.00 65.88 157 ASP A CA 1
ATOM 1264 C C . ASP A 1 157 ? 5.577 23.404 5.366 1.00 65.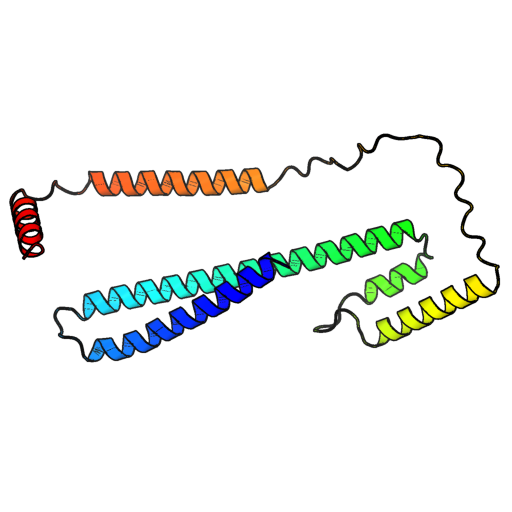88 157 ASP A C 1
ATOM 1266 O O . ASP A 1 157 ? 5.121 23.468 6.511 1.00 65.88 157 ASP A O 1
ATOM 1270 N N . GLN A 1 158 ? 5.525 24.463 4.545 1.00 72.31 158 GLN A N 1
ATOM 1271 C CA . GLN A 1 158 ? 4.884 25.729 4.926 1.00 72.31 158 GLN A CA 1
ATOM 1272 C C . GLN A 1 158 ? 3.364 25.604 5.087 1.00 72.31 158 GLN A C 1
ATOM 1274 O O . GLN A 1 158 ? 2.799 26.241 5.977 1.00 72.31 158 GLN A O 1
ATOM 1279 N N . GLN A 1 159 ? 2.689 24.799 4.264 1.00 72.12 159 GLN A N 1
ATOM 1280 C CA . GLN A 1 159 ? 1.243 24.594 4.371 1.00 72.12 159 GLN A CA 1
ATOM 1281 C C . GLN A 1 159 ? 0.877 23.729 5.587 1.00 72.12 159 GLN A C 1
ATOM 1283 O O . GLN A 1 159 ? -0.086 24.045 6.289 1.00 72.12 159 GLN A O 1
ATOM 1288 N N . CYS A 1 160 ? 1.686 22.713 5.905 1.00 66.31 160 CYS A N 1
ATOM 1289 C CA . CYS A 1 160 ? 1.576 21.937 7.143 1.00 66.31 160 CYS A CA 1
ATOM 1290 C C . CYS A 1 160 ? 1.765 22.824 8.380 1.00 66.31 160 CYS A C 1
ATOM 1292 O O . CYS A 1 160 ? 0.965 22.756 9.315 1.00 66.31 160 CYS A O 1
ATOM 1294 N N . LYS A 1 161 ? 2.763 23.717 8.360 1.00 72.62 161 LYS A N 1
ATOM 1295 C CA . LYS A 1 161 ? 3.020 24.651 9.463 1.00 72.62 161 LYS A CA 1
ATOM 1296 C C . LYS A 1 161 ? 1.864 25.640 9.665 1.00 72.62 161 LYS A C 1
ATOM 1298 O O . LYS A 1 161 ? 1.377 25.776 10.780 1.00 72.62 161 LYS A O 1
ATOM 1303 N N . ARG A 1 162 ? 1.318 26.220 8.584 1.00 69.50 162 ARG A N 1
ATOM 1304 C CA . ARG A 1 162 ? 0.133 27.102 8.667 1.00 69.50 162 ARG A CA 1
ATOM 1305 C C . ARG A 1 162 ? -1.108 26.397 9.219 1.00 69.50 162 ARG A C 1
ATOM 1307 O O . ARG A 1 162 ? -1.861 27.018 9.960 1.00 69.50 162 ARG A O 1
ATOM 1314 N N . ARG A 1 163 ? -1.333 25.117 8.890 1.00 65.44 163 ARG A N 1
ATOM 1315 C CA . ARG A 1 163 ? -2.455 24.341 9.455 1.00 65.44 163 ARG A CA 1
ATOM 1316 C C . ARG A 1 163 ? -2.270 24.057 10.946 1.00 65.44 163 ARG A C 1
ATOM 1318 O O . ARG A 1 163 ? -3.237 24.141 11.698 1.00 65.44 163 ARG A O 1
ATOM 1325 N N . GLN A 1 164 ? -1.045 23.774 11.385 1.00 69.50 164 GLN A N 1
ATOM 1326 C CA . GLN A 1 164 ? -0.745 23.600 12.809 1.00 69.50 164 GLN A CA 1
ATOM 1327 C C . GLN A 1 164 ? -0.939 24.905 13.591 1.00 69.50 164 GLN A C 1
ATOM 1329 O O . GLN A 1 164 ? -1.574 24.887 14.646 1.00 69.50 164 GLN A O 1
ATOM 1334 N N . ASP A 1 165 ? -0.481 26.033 13.050 1.00 74.06 165 ASP A N 1
ATOM 1335 C CA . ASP A 1 165 ? -0.634 27.340 13.694 1.00 74.06 165 ASP A CA 1
ATOM 1336 C C . ASP A 1 165 ? -2.106 27.792 13.730 1.00 74.06 165 ASP A C 1
ATOM 1338 O O . ASP A 1 165 ? -2.572 28.262 14.766 1.00 74.06 165 ASP A O 1
ATOM 1342 N N . ALA A 1 166 ? -2.884 27.550 12.667 1.00 66.56 166 ALA A N 1
ATOM 1343 C CA . ALA A 1 166 ? -4.330 27.798 12.666 1.00 66.56 166 ALA A CA 1
ATOM 1344 C C . ALA A 1 166 ? -5.066 26.948 13.720 1.00 66.56 166 ALA A C 1
ATOM 1346 O O . ALA A 1 166 ? -5.872 27.478 14.482 1.00 66.56 166 ALA A O 1
ATOM 1347 N N . SER A 1 167 ? -4.720 25.661 13.846 1.00 64.12 167 SER A N 1
ATOM 1348 C CA . SER A 1 167 ? -5.319 24.774 14.856 1.00 64.12 167 SER A CA 1
ATOM 1349 C C . SER A 1 167 ? -4.959 25.161 16.299 1.00 64.12 167 SER A C 1
ATOM 1351 O O . SER A 1 167 ? -5.759 24.969 17.217 1.00 64.12 167 SER A O 1
ATOM 1353 N N . LYS A 1 168 ? -3.768 25.743 16.519 1.00 66.00 168 LYS A N 1
ATOM 1354 C CA . LYS A 1 168 ? -3.377 26.309 17.819 1.00 66.00 168 LYS A CA 1
ATOM 1355 C C . LYS A 1 168 ? -4.181 27.562 18.141 1.00 66.00 168 LYS A C 1
ATOM 1357 O O . LYS A 1 168 ? -4.637 27.693 19.273 1.00 66.00 168 LYS A O 1
ATOM 1362 N N . THR A 1 169 ? -4.390 28.441 17.164 1.00 67.94 169 THR A N 1
ATOM 1363 C CA . THR A 1 169 ? -5.189 29.660 17.341 1.00 67.94 169 THR A CA 1
ATOM 1364 C C . THR A 1 169 ? -6.660 29.335 17.614 1.00 67.94 169 THR A C 1
ATOM 1366 O O . THR A 1 169 ? -7.239 29.912 18.532 1.00 67.94 169 THR A O 1
ATOM 1369 N N . GLU A 1 170 ? -7.251 28.355 16.922 1.00 58.31 170 GLU A N 1
ATOM 1370 C CA . GLU A 1 170 ? -8.628 27.908 17.191 1.00 58.31 170 GLU A CA 1
ATOM 1371 C C . GLU A 1 170 ? -8.780 27.250 18.568 1.00 58.31 170 GLU A C 1
ATOM 1373 O O . GLU A 1 170 ? -9.728 27.558 19.291 1.00 58.31 170 GLU A O 1
ATOM 1378 N N . ARG A 1 171 ? -7.821 26.415 18.999 1.00 57.06 171 ARG A N 1
ATOM 1379 C CA . ARG A 1 171 ? -7.818 25.878 20.373 1.00 57.06 171 ARG A CA 1
ATOM 1380 C C . ARG A 1 171 ? -7.661 26.974 21.425 1.00 57.06 171 ARG A C 1
ATOM 1382 O O . ARG A 1 171 ? -8.287 26.887 22.475 1.00 57.06 171 ARG A O 1
ATOM 1389 N N . SER A 1 172 ? -6.873 28.014 21.151 1.00 57.97 172 SER A N 1
ATOM 1390 C CA . SER A 1 172 ? -6.730 29.148 22.071 1.00 57.97 172 SER A CA 1
ATOM 1391 C C . SER A 1 172 ? -8.002 29.999 22.158 1.00 57.97 172 SER A C 1
ATOM 1393 O O . SER A 1 172 ? -8.341 30.458 23.246 1.00 57.97 172 SER A O 1
ATOM 1395 N N . LEU A 1 173 ? -8.733 30.176 21.052 1.00 59.69 173 LEU A N 1
ATOM 1396 C CA . LEU A 1 173 ? -10.004 30.912 21.027 1.00 59.69 173 LEU A CA 1
ATOM 1397 C C . LEU A 1 173 ? -11.153 30.128 21.679 1.00 59.69 173 LEU A C 1
ATOM 1399 O O . LEU A 1 173 ? -11.981 30.723 22.365 1.00 59.69 173 LEU A O 1
ATOM 1403 N N . LEU A 1 174 ? -11.173 28.798 21.548 1.00 57.06 174 LEU A N 1
ATOM 1404 C CA . LEU A 1 174 ? -12.121 27.939 22.270 1.00 57.06 174 LEU A CA 1
ATOM 1405 C C . LEU A 1 174 ? -11.899 27.977 23.794 1.00 57.06 174 LEU A C 1
ATOM 1407 O O . LEU A 1 174 ? -12.863 27.928 24.552 1.00 57.06 174 LEU A O 1
ATOM 1411 N N . CYS A 1 175 ? -10.656 28.149 24.255 1.00 55.44 175 CYS A N 1
ATOM 1412 C CA . CYS A 1 175 ? -10.350 28.314 25.681 1.00 55.44 175 CYS A CA 1
ATOM 1413 C C . CYS A 1 175 ? -10.706 29.703 26.246 1.00 55.44 175 CYS A C 1
ATOM 1415 O O . CYS A 1 175 ? -10.842 29.833 27.458 1.00 55.44 175 CYS A O 1
ATOM 1417 N N . LEU A 1 176 ? -10.858 30.733 25.404 1.00 56.31 176 LEU A N 1
ATOM 1418 C CA . LEU A 1 176 ? -11.184 32.103 25.833 1.00 56.31 176 LEU A CA 1
ATOM 1419 C C . LEU A 1 176 ? -12.686 32.337 26.052 1.00 56.31 176 LEU A C 1
ATOM 1421 O O . LEU A 1 176 ? -13.052 33.271 26.759 1.00 56.31 176 LEU A O 1
ATOM 1425 N N . ASN A 1 177 ? -13.546 31.478 25.497 1.00 56.88 177 ASN A N 1
ATOM 1426 C CA . ASN A 1 177 ? -15.002 31.583 25.641 1.00 56.88 177 ASN A CA 1
ATOM 1427 C C . ASN A 1 177 ? -15.593 30.634 26.694 1.00 56.88 177 ASN A C 1
ATOM 1429 O O . ASN A 1 177 ? -16.807 30.631 26.899 1.00 56.88 177 ASN A O 1
ATOM 1433 N N . HIS A 1 178 ? -14.767 29.837 27.380 1.00 55.06 178 HIS A N 1
ATOM 1434 C CA . HIS A 1 178 ? -15.241 29.046 28.508 1.00 55.06 178 HIS A CA 1
ATOM 1435 C C . HIS A 1 178 ? -15.189 29.871 29.801 1.00 55.06 178 HIS A C 1
ATOM 1437 O O . HIS A 1 178 ? -14.123 30.384 30.151 1.00 55.06 178 HIS A O 1
ATOM 1443 N N . PRO A 1 179 ? -16.313 29.999 30.533 1.00 76.44 179 PRO A N 1
ATOM 1444 C CA . PRO A 1 179 ? -16.293 30.619 31.847 1.00 76.44 179 PRO A CA 1
ATOM 1445 C C . PRO A 1 179 ? -15.323 29.844 32.749 1.00 76.44 179 PRO A C 1
ATOM 1447 O O . PRO A 1 179 ? -15.253 28.612 32.655 1.00 76.44 179 PRO A O 1
ATOM 1450 N N . PRO A 1 180 ? -14.551 30.539 33.603 1.00 76.50 180 PRO A N 1
ATOM 1451 C CA . PRO A 1 180 ? -13.609 29.885 34.496 1.00 76.50 180 PRO A CA 1
ATOM 1452 C C . PRO A 1 180 ? -14.340 28.811 35.316 1.00 76.50 180 PRO A C 1
ATOM 1454 O O . PRO A 1 180 ? -15.452 29.067 35.789 1.00 76.50 180 PRO A O 1
ATOM 1457 N N . PRO A 1 181 ? -13.754 27.610 35.469 1.00 68.06 181 PRO A N 1
ATOM 1458 C CA . PRO A 1 181 ? -14.402 26.524 36.183 1.00 68.06 181 PRO A CA 1
ATOM 1459 C C . PRO A 1 181 ? -14.728 26.969 37.607 1.00 68.06 181 PRO A C 1
ATOM 1461 O O . PRO A 1 181 ? -13.885 27.541 38.305 1.00 68.06 181 PRO A O 1
ATOM 1464 N N . ASP A 1 182 ? -15.969 26.711 38.015 1.00 76.06 182 ASP A N 1
ATOM 1465 C CA . ASP A 1 182 ? -16.469 27.028 39.346 1.00 76.06 182 ASP A CA 1
ATOM 1466 C C . ASP A 1 182 ? -15.495 26.485 40.407 1.00 76.06 182 ASP A C 1
ATOM 1468 O O . ASP A 1 182 ? -15.013 25.349 40.326 1.00 76.06 182 ASP A O 1
ATOM 1472 N N . LYS A 1 183 ? -15.199 27.302 41.423 1.00 79.44 183 LYS A N 1
ATOM 1473 C CA 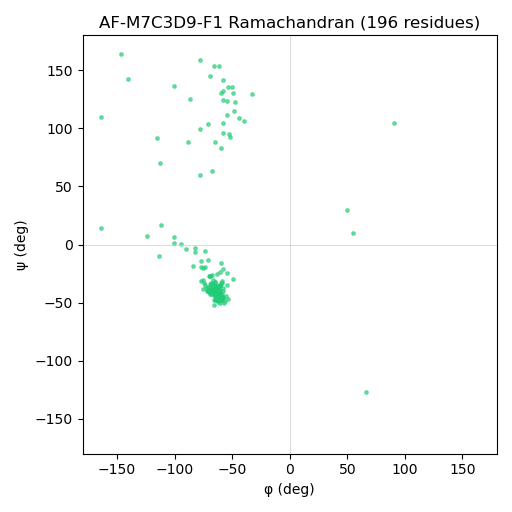. LYS A 1 183 ? -14.301 26.963 42.538 1.00 79.44 183 LYS A CA 1
ATOM 1474 C C . LYS A 1 183 ? -14.727 25.665 43.234 1.00 79.44 183 LYS A C 1
ATOM 1476 O O . LYS A 1 183 ? -13.885 24.974 43.811 1.00 79.44 183 LYS A O 1
ATOM 1481 N N . HIS A 1 184 ? -16.007 25.302 43.144 1.00 74.25 184 HIS A N 1
ATOM 1482 C CA . HIS A 1 184 ? -16.519 24.031 43.645 1.00 74.25 184 HIS A CA 1
ATOM 1483 C C . HIS A 1 184 ? -15.945 22.810 42.894 1.00 74.25 184 HIS A C 1
ATOM 1485 O O . HIS A 1 184 ? -15.644 21.784 43.508 1.00 74.25 184 HIS A O 1
ATOM 1491 N N . PHE A 1 185 ? -15.705 22.933 41.586 1.00 73.00 185 PHE A N 1
ATOM 1492 C CA . PHE A 1 185 ? -15.195 21.858 40.730 1.00 73.00 185 PHE A CA 1
ATOM 1493 C C . PHE A 1 185 ? -13.719 21.540 41.015 1.00 73.00 185 PHE A C 1
ATOM 1495 O O . PHE A 1 185 ? -13.335 20.374 41.121 1.00 73.00 185 PHE A O 1
ATOM 1502 N N . LEU A 1 186 ? -12.896 22.571 41.246 1.00 73.81 186 LEU A N 1
ATOM 1503 C CA . LEU A 1 186 ? -11.484 22.410 41.625 1.00 73.81 186 LEU A CA 1
ATOM 1504 C C . LEU A 1 186 ? -11.324 21.749 43.003 1.00 73.81 186 LEU A C 1
ATOM 1506 O O . LEU A 1 186 ? -10.448 20.903 43.191 1.00 73.81 186 LEU A O 1
ATOM 1510 N N . LYS A 1 187 ? -12.207 22.072 43.956 1.00 76.50 187 LYS A N 1
ATOM 1511 C CA . LYS A 1 187 ? -12.207 21.455 45.292 1.00 76.50 187 LYS A CA 1
ATOM 1512 C C . LYS A 1 187 ? -12.584 19.969 45.242 1.00 76.50 187 LYS A C 1
ATOM 1514 O O . LYS A 1 187 ? -12.041 19.170 46.005 1.00 76.50 187 LYS A O 1
ATOM 1519 N N . MET A 1 188 ? -13.474 19.592 44.324 1.00 75.06 188 MET A N 1
ATOM 1520 C CA . MET A 1 188 ? -13.890 18.204 44.113 1.00 75.06 188 MET A CA 1
ATOM 1521 C C . MET A 1 188 ? -12.778 17.364 43.463 1.00 75.06 188 MET A C 1
ATOM 1523 O O . MET A 1 188 ? -12.524 16.241 43.894 1.00 75.06 188 MET A O 1
ATOM 1527 N N . TRP A 1 189 ? -12.048 17.934 42.499 1.00 72.50 189 TRP A N 1
ATOM 1528 C CA . TRP A 1 189 ? -10.907 17.271 41.854 1.00 72.50 189 TRP A CA 1
ATOM 1529 C C . TRP A 1 189 ? -9.701 17.085 42.783 1.00 72.50 189 TRP A C 1
ATOM 1531 O O . TRP A 1 189 ? -9.003 16.077 42.682 1.00 72.50 189 TRP A O 1
ATOM 1541 N N . SER A 1 190 ? -9.470 18.014 43.718 1.00 71.94 190 SER A N 1
ATOM 1542 C CA . SER A 1 190 ? -8.414 17.853 44.725 1.00 71.94 190 SER A CA 1
ATOM 1543 C C . SER A 1 190 ? -8.716 16.687 45.673 1.00 71.94 190 SER A C 1
ATOM 1545 O O . SER A 1 190 ? -7.840 15.869 45.916 1.00 71.94 190 SER A O 1
ATOM 1547 N N . ARG A 1 191 ? -9.974 16.536 46.119 1.00 73.50 191 ARG A N 1
ATOM 1548 C CA . ARG A 1 191 ? -10.390 15.414 46.984 1.00 73.50 191 ARG A CA 1
ATOM 1549 C C . ARG A 1 191 ? -10.331 14.049 46.296 1.00 73.50 191 ARG A C 1
ATOM 1551 O O . ARG A 1 191 ? -10.041 13.057 46.951 1.00 73.50 191 ARG A O 1
ATOM 1558 N N . ALA A 1 192 ? -10.605 13.985 44.993 1.00 68.00 192 ALA A N 1
ATOM 1559 C CA . ALA A 1 192 ? -10.533 12.733 44.239 1.00 68.00 192 ALA A CA 1
ATOM 1560 C C . ALA A 1 192 ? -9.089 12.225 44.068 1.00 68.00 192 ALA A C 1
ATOM 1562 O O . ALA A 1 192 ? -8.873 11.022 43.945 1.00 68.00 192 ALA A O 1
ATOM 1563 N N . ARG A 1 193 ? -8.100 13.128 44.084 1.00 71.88 193 ARG A N 1
ATOM 1564 C CA . ARG A 1 193 ? -6.680 12.771 43.966 1.00 71.88 193 ARG A CA 1
ATOM 1565 C C . ARG A 1 193 ? -6.131 12.146 45.251 1.00 71.88 193 ARG A C 1
ATOM 1567 O O . ARG A 1 193 ? -5.322 11.230 45.165 1.00 71.88 193 ARG A O 1
ATOM 1574 N N . ASP A 1 194 ? -6.631 12.578 46.407 1.00 70.56 194 ASP A N 1
ATOM 1575 C CA . ASP A 1 194 ? -6.196 12.079 47.719 1.00 70.56 194 ASP A CA 1
ATOM 1576 C C . ASP A 1 194 ? -6.713 10.658 48.027 1.00 70.56 194 ASP A C 1
ATOM 1578 O O . ASP A 1 194 ? -6.139 9.948 48.851 1.00 70.56 194 ASP A O 1
ATOM 1582 N N . LEU A 1 195 ? -7.765 10.206 47.334 1.00 69.25 195 LEU A N 1
ATOM 1583 C CA . LEU A 1 195 ? -8.353 8.869 47.500 1.00 69.25 195 LEU A CA 1
ATOM 1584 C C . LEU A 1 195 ? -7.615 7.757 46.734 1.00 69.25 195 LEU A C 1
ATOM 1586 O O . LEU A 1 195 ? -7.946 6.590 46.910 1.00 69.25 195 LEU A O 1
ATOM 1590 N N . HIS A 1 196 ? -6.626 8.095 45.903 1.00 54.00 196 HIS A N 1
ATOM 1591 C CA . HIS A 1 196 ? -5.855 7.129 45.104 1.00 54.00 196 HIS A CA 1
ATOM 1592 C C . HIS A 1 196 ? -4.474 6.789 45.696 1.00 54.00 196 HIS A C 1
ATOM 1594 O O . HIS A 1 196 ? -3.685 6.094 45.057 1.00 54.00 196 HIS A O 1
ATOM 1600 N N . THR A 1 197 ? -4.181 7.286 46.902 1.00 62.56 197 THR A N 1
ATOM 1601 C CA . THR A 1 197 ? -2.906 7.100 47.624 1.00 62.56 197 THR A CA 1
ATOM 1602 C C . THR A 1 197 ? -3.014 6.225 48.882 1.00 62.56 197 THR A C 1
ATOM 1604 O O . THR A 1 197 ? -2.104 6.236 49.708 1.00 62.56 197 THR A O 1
ATOM 1607 N N . LEU A 1 198 ? -4.094 5.454 49.019 1.00 54.41 198 LEU A N 1
ATOM 1608 C CA . LEU A 1 198 ? -4.277 4.407 50.035 1.00 54.41 198 LEU A CA 1
ATOM 1609 C C . LEU A 1 198 ? -4.412 3.048 49.349 1.00 54.41 198 LEU A C 1
ATOM 1611 O O . LEU A 1 198 ? -3.850 2.075 49.895 1.00 54.41 198 LEU A O 1
#

pLDDT: mean 75.13, std 13.41, range [47.88, 94.62]

Nearest PDB structures (foldseek):
  5i6j-assembly1_A-2  TM=1.848E-01  e=1.614E+00  Homo sapiens
  5i7d-assembly1_A  TM=2.085E-01  e=6.065E+00  Homo sapiens

Secondary structure (DSSP, 8-state):
-HHHHHHHHHHHHHHHHHHHHHHHHHHHTTS-HHHHHHHHHHHHHHHHHHHHHHHHHHHHHHHHHHHHHHHHHHHHHHHHHHHT--HHHHHHHHTTS-BTTBSS-HHHHHHHHHHHHHHHHHHHTT-----------S---S-SS------HHHHHHHHHHHHHHHHHHHHHHHHHSSPPPPHHHHHHHHHHHHTT--

Sequence (198 aa):
MLKFHIANFSALLAKYTHNLFSKMSAFIENLPDDRKELQKANISEGALTARTALQASLDSADIAAQTIAISVVMCWASWFHLSRFLKKVQATVEDLLFEGQKLFAENTNVSLHTLNDSWVTLKTLDIYVPANKKKQGRFYDQRFWAAPYSQPQRQYDQQCKRRQDASKTERSLLCLNHPPPDKHFLKMWSRARDLHTL

Mean predicted aligned error: 16.33 Å